Protein AF-A0A1K1Q4C6-F1 (afdb_monomer_lite)

Radius of gyration: 22.73 Å; chains: 1; bounding box: 59×36×66 Å

Structure (mmCIF, N/CA/C/O backbone):
data_AF-A0A1K1Q4C6-F1
#
_entry.id   AF-A0A1K1Q4C6-F1
#
loop_
_atom_site.group_PDB
_atom_site.id
_atom_site.type_symbol
_atom_site.label_atom_id
_atom_site.label_alt_id
_atom_site.label_comp_id
_atom_site.label_asym_id
_atom_site.label_entity_id
_atom_site.label_seq_id
_atom_site.pdbx_PDB_ins_code
_atom_site.Cartn_x
_atom_site.Cartn_y
_atom_site.Cartn_z
_atom_site.occupancy
_atom_site.B_iso_or_equiv
_atom_site.auth_seq_id
_atom_site.auth_comp_id
_atom_site.auth_asym_id
_atom_site.auth_atom_id
_atom_site.pdbx_PDB_model_num
ATOM 1 N N . MET A 1 1 ? 12.201 0.310 -14.729 1.00 42.25 1 MET A N 1
ATOM 2 C CA . MET A 1 1 ? 12.938 -0.857 -14.175 1.00 42.25 1 MET A CA 1
ATOM 3 C C . MET A 1 1 ? 12.333 -2.170 -14.664 1.00 42.25 1 MET A C 1
ATOM 5 O O . MET A 1 1 ? 11.147 -2.169 -14.970 1.00 42.25 1 MET A O 1
ATOM 9 N N . PRO A 1 2 ? 13.111 -3.259 -14.761 1.00 46.03 2 PRO A N 1
ATOM 10 C CA . PRO A 1 2 ? 12.647 -4.508 -15.346 1.00 46.03 2 PRO A CA 1
ATOM 11 C C . PRO A 1 2 ? 11.805 -5.342 -14.350 1.00 46.03 2 PRO A C 1
ATOM 13 O O . PRO A 1 2 ? 11.954 -5.202 -13.138 1.00 46.03 2 PRO A O 1
ATOM 16 N N . SER A 1 3 ? 10.863 -6.145 -14.858 1.00 52.84 3 SER A N 1
ATOM 17 C CA . SER A 1 3 ? 9.733 -6.714 -14.098 1.00 52.84 3 SER A CA 1
ATOM 18 C C . SER A 1 3 ? 9.982 -8.081 -13.449 1.00 52.84 3 SER A C 1
ATOM 20 O O . SER A 1 3 ? 9.087 -8.601 -12.788 1.00 52.84 3 SER A O 1
ATOM 22 N N . ASP A 1 4 ? 11.157 -8.684 -13.644 1.00 60.50 4 ASP A N 1
ATOM 23 C CA . ASP A 1 4 ? 11.539 -9.950 -13.013 1.00 60.50 4 ASP A CA 1
ATOM 24 C C . ASP A 1 4 ? 13.050 -10.014 -12.705 1.00 60.50 4 ASP A C 1
ATOM 26 O O . ASP A 1 4 ? 13.861 -9.230 -13.204 1.00 60.50 4 ASP A O 1
ATOM 30 N N . MET A 1 5 ? 13.460 -10.970 -11.864 1.00 56.59 5 MET A N 1
ATOM 31 C CA . MET A 1 5 ? 14.871 -11.130 -11.481 1.00 56.59 5 MET A CA 1
ATOM 32 C C . MET A 1 5 ? 15.796 -11.436 -12.669 1.00 56.59 5 MET A C 1
ATOM 34 O O . MET A 1 5 ? 16.986 -11.140 -12.600 1.00 56.59 5 MET A O 1
ATOM 38 N N . LYS A 1 6 ? 15.281 -12.026 -13.756 1.00 61.09 6 LYS A N 1
ATOM 39 C CA . LYS A 1 6 ? 16.082 -12.374 -14.942 1.00 61.09 6 LYS A CA 1
ATOM 40 C C . LYS A 1 6 ? 16.431 -11.130 -15.756 1.00 61.09 6 LYS A C 1
ATOM 42 O O . LYS A 1 6 ? 17.565 -10.980 -16.204 1.00 61.09 6 LYS A O 1
ATOM 47 N N . SER A 1 7 ? 15.488 -10.208 -15.880 1.00 65.44 7 SER A N 1
ATOM 48 C CA . SER A 1 7 ? 15.638 -8.965 -16.634 1.00 65.44 7 SER A CA 1
ATOM 49 C C . SER A 1 7 ? 16.504 -7.911 -15.916 1.00 65.44 7 SER A C 1
ATOM 51 O O . SER A 1 7 ? 17.067 -7.022 -16.560 1.00 65.44 7 SER A O 1
ATOM 53 N N . LEU A 1 8 ? 16.742 -8.070 -14.606 1.00 64.00 8 LEU A N 1
ATOM 54 C CA . LEU A 1 8 ? 17.794 -7.360 -13.858 1.00 64.00 8 LEU A CA 1
ATOM 55 C C . LEU A 1 8 ? 19.218 -7.756 -14.289 1.00 64.00 8 LEU A C 1
ATOM 57 O O . LEU A 1 8 ? 20.115 -6.919 -14.249 1.00 64.00 8 LEU A O 1
ATOM 61 N N . PHE A 1 9 ? 19.460 -8.984 -14.757 1.00 63.69 9 PHE A N 1
ATOM 62 C CA . PHE A 1 9 ? 20.795 -9.373 -15.240 1.00 63.69 9 PHE A CA 1
ATOM 63 C C . PHE A 1 9 ? 21.094 -8.854 -16.652 1.00 63.69 9 PHE A C 1
ATOM 65 O O . PHE A 1 9 ? 22.261 -8.666 -17.002 1.00 63.69 9 PHE A O 1
ATOM 72 N N . THR A 1 10 ? 20.065 -8.538 -17.438 1.00 70.50 10 THR A N 1
ATOM 73 C CA . THR A 1 10 ? 20.198 -7.966 -18.789 1.00 70.50 10 THR A CA 1
ATOM 74 C C . THR A 1 10 ? 20.171 -6.439 -18.808 1.00 70.50 10 THR A C 1
ATOM 76 O O . THR A 1 10 ? 20.423 -5.843 -19.849 1.00 70.50 10 THR A O 1
ATOM 79 N N . THR A 1 11 ? 19.882 -5.785 -17.677 1.00 75.19 11 THR A N 1
ATOM 80 C CA . THR A 1 11 ? 19.805 -4.319 -17.616 1.00 75.19 11 THR A CA 1
ATOM 81 C C . THR A 1 11 ? 21.182 -3.661 -17.795 1.00 75.19 11 THR A C 1
ATOM 83 O O . THR A 1 11 ? 22.171 -4.163 -17.240 1.00 75.19 11 THR A O 1
ATOM 86 N N . PRO A 1 12 ? 21.271 -2.529 -18.518 1.00 83.06 12 PRO A N 1
ATOM 87 C CA . PRO A 1 12 ? 22.470 -1.693 -18.543 1.00 83.06 12 PRO A CA 1
ATOM 88 C C . PRO A 1 12 ? 22.607 -0.817 -17.286 1.00 83.06 12 PRO A C 1
ATOM 90 O O . PRO A 1 12 ? 23.655 -0.217 -17.091 1.00 83.06 12 PRO A O 1
ATOM 93 N N . LEU A 1 13 ? 21.579 -0.751 -16.425 1.00 84.50 13 LEU A N 1
ATOM 94 C CA . LEU A 1 13 ? 21.570 0.106 -15.227 1.00 84.50 13 LEU A CA 1
ATOM 95 C C . LEU A 1 13 ? 22.633 -0.268 -14.184 1.00 84.50 13 LEU A C 1
ATOM 97 O O . LEU A 1 13 ? 23.011 0.573 -13.380 1.00 84.50 13 LEU A O 1
ATOM 101 N N . LEU A 1 14 ? 23.090 -1.523 -14.168 1.00 88.19 14 LEU A N 1
ATOM 102 C CA . LEU A 1 14 ? 24.068 -2.013 -13.201 1.00 88.19 14 LEU A CA 1
ATOM 103 C C . LEU A 1 14 ? 25.324 -2.519 -13.903 1.00 88.19 14 LEU A C 1
ATOM 105 O O . LEU A 1 14 ? 25.254 -3.280 -14.873 1.00 88.19 14 LEU A O 1
ATOM 109 N N . SER A 1 15 ? 26.478 -2.164 -13.339 1.00 90.50 15 SER A N 1
ATOM 110 C CA . SER A 1 15 ? 27.756 -2.787 -13.682 1.00 90.50 15 SER A CA 1
ATOM 111 C C . SER A 1 15 ? 27.741 -4.286 -13.343 1.00 90.50 15 SER A C 1
ATOM 113 O O . SER A 1 15 ? 26.905 -4.758 -12.568 1.00 90.50 15 SER A O 1
ATOM 115 N N . GLY A 1 16 ? 28.691 -5.063 -13.873 1.00 89.56 16 GLY A N 1
ATOM 116 C CA . GLY A 1 16 ? 28.815 -6.485 -13.516 1.00 89.56 16 GLY A CA 1
ATOM 117 C C . GLY A 1 16 ? 28.965 -6.711 -12.003 1.00 89.56 16 GLY A C 1
ATOM 118 O O . GLY A 1 16 ? 28.339 -7.613 -11.449 1.00 89.56 16 GLY A O 1
ATOM 119 N N . LYS A 1 17 ? 29.722 -5.840 -11.319 1.00 91.44 17 LYS A N 1
ATOM 120 C CA . LYS A 1 17 ? 29.863 -5.861 -9.854 1.00 91.44 17 LYS A CA 1
ATOM 121 C C . LYS A 1 17 ? 28.548 -5.510 -9.151 1.00 91.44 17 LYS A C 1
ATOM 123 O O . LYS A 1 17 ? 28.134 -6.257 -8.270 1.00 91.44 17 LYS A O 1
ATOM 128 N N . GLY A 1 18 ? 27.854 -4.462 -9.600 1.00 92.56 18 GLY A N 1
ATOM 129 C CA . GLY A 1 18 ? 26.558 -4.058 -9.041 1.00 92.56 18 GLY A CA 1
ATOM 130 C C . GLY A 1 18 ? 25.479 -5.138 -9.187 1.00 92.56 18 GLY A C 1
ATOM 131 O O . GLY A 1 18 ? 24.687 -5.355 -8.275 1.00 92.56 18 GLY A O 1
ATOM 132 N N . LYS A 1 19 ? 25.485 -5.904 -10.289 1.00 90.94 19 LYS A N 1
ATOM 133 C CA . LYS A 1 19 ? 24.582 -7.058 -10.470 1.00 90.94 19 LYS A CA 1
ATOM 134 C C . LYS A 1 19 ? 24.830 -8.157 -9.436 1.00 90.94 19 LYS A C 1
ATOM 136 O O . LYS A 1 19 ? 23.872 -8.698 -8.886 1.00 90.94 19 LYS A O 1
ATOM 141 N N . MET A 1 20 ? 26.095 -8.486 -9.164 1.00 91.50 20 MET A N 1
ATOM 142 C CA . MET A 1 20 ? 26.447 -9.480 -8.141 1.00 91.50 20 MET A CA 1
ATOM 143 C C . MET A 1 20 ? 26.086 -8.999 -6.736 1.00 91.50 20 MET A C 1
ATOM 145 O O . MET A 1 20 ? 25.536 -9.770 -5.951 1.00 91.50 20 MET A O 1
ATOM 149 N N . GLU A 1 21 ? 26.353 -7.729 -6.433 1.00 94.19 21 GLU A N 1
ATOM 150 C CA . GLU A 1 21 ? 25.991 -7.120 -5.154 1.00 94.19 21 GLU A CA 1
ATOM 151 C C . GLU A 1 21 ? 24.475 -7.141 -4.928 1.00 94.19 21 GLU A C 1
ATOM 153 O O . GLU A 1 21 ? 24.016 -7.637 -3.897 1.00 94.19 21 GLU A O 1
ATOM 158 N N . PHE A 1 22 ? 23.692 -6.700 -5.917 1.00 91.75 22 PHE A N 1
ATOM 159 C CA . PHE A 1 22 ? 22.231 -6.732 -5.861 1.00 91.75 22 PHE A CA 1
ATOM 160 C C . PHE A 1 22 ? 21.701 -8.158 -5.642 1.00 91.75 22 PHE A C 1
ATOM 162 O O . PHE A 1 22 ? 20.870 -8.389 -4.761 1.00 91.75 22 PHE A O 1
ATOM 169 N N . ALA A 1 23 ? 22.211 -9.137 -6.399 1.00 89.94 23 ALA A N 1
ATOM 170 C CA . ALA A 1 23 ? 21.807 -10.536 -6.266 1.00 89.94 23 ALA A CA 1
ATOM 171 C C . ALA A 1 23 ? 22.151 -11.116 -4.882 1.00 89.94 23 ALA A C 1
ATOM 173 O O . ALA A 1 23 ? 21.325 -11.803 -4.275 1.00 89.94 23 ALA A O 1
ATOM 174 N N . SER A 1 24 ? 23.347 -10.814 -4.368 1.00 91.94 24 SER A N 1
ATOM 175 C CA . SER A 1 24 ? 23.783 -11.214 -3.026 1.00 91.94 24 SER A CA 1
ATOM 176 C C . SER A 1 24 ? 22.868 -10.630 -1.948 1.00 91.94 24 SER A C 1
ATOM 178 O O . SER A 1 24 ? 22.371 -11.362 -1.087 1.00 91.94 24 SER A O 1
ATOM 180 N N . CYS A 1 25 ? 22.555 -9.335 -2.043 1.00 93.19 25 CYS A N 1
ATOM 181 C CA . CYS A 1 25 ? 21.663 -8.665 -1.103 1.00 93.19 25 CYS A CA 1
ATOM 182 C C . CYS A 1 25 ? 20.253 -9.256 -1.131 1.00 93.19 25 CYS A C 1
ATOM 184 O O . CYS A 1 25 ? 19.689 -9.543 -0.077 1.00 93.19 25 CYS A O 1
ATOM 186 N N . LEU A 1 26 ? 19.696 -9.520 -2.314 1.00 91.12 26 LEU A N 1
ATOM 187 C CA . LEU A 1 26 ? 18.370 -10.121 -2.432 1.00 91.12 26 LEU A CA 1
ATOM 188 C C . LEU A 1 26 ? 18.320 -11.536 -1.830 1.00 91.12 26 LEU A C 1
ATOM 190 O O . LEU A 1 26 ? 17.351 -11.898 -1.159 1.00 91.12 26 LEU A O 1
ATOM 194 N N . MET A 1 27 ? 19.384 -12.328 -2.007 1.00 90.69 27 MET A N 1
ATOM 195 C CA . MET A 1 27 ? 19.512 -13.629 -1.345 1.00 90.69 27 MET A CA 1
ATOM 196 C C . MET A 1 27 ? 19.626 -13.504 0.176 1.00 90.69 27 MET A C 1
ATOM 198 O O . MET A 1 27 ? 19.016 -14.304 0.889 1.00 90.69 27 MET A O 1
ATOM 202 N N . LYS A 1 28 ? 20.374 -12.509 0.671 1.00 92.25 28 LYS A N 1
ATOM 203 C CA . LYS A 1 28 ? 20.477 -12.211 2.105 1.00 92.25 28 LYS A CA 1
ATOM 204 C C . LYS A 1 28 ? 19.104 -11.880 2.683 1.00 92.25 28 LYS A C 1
ATOM 206 O O . LYS A 1 28 ? 18.716 -12.475 3.682 1.00 92.25 28 LYS A O 1
ATOM 211 N N . VAL A 1 29 ? 18.342 -11.021 2.007 1.00 92.94 29 VAL A N 1
ATOM 212 C CA . VAL A 1 29 ? 16.978 -10.636 2.402 1.00 92.94 29 VAL A CA 1
ATOM 213 C C . VAL A 1 29 ? 16.080 -11.857 2.460 1.00 92.94 29 VAL A C 1
ATOM 215 O O . VAL A 1 29 ? 15.455 -12.083 3.483 1.00 92.94 29 VAL A O 1
ATOM 218 N N . LYS A 1 30 ? 16.062 -12.696 1.417 1.00 91.69 30 LYS A N 1
ATOM 219 C CA . LYS A 1 30 ? 15.200 -13.888 1.351 1.00 91.69 30 LYS A CA 1
ATOM 220 C C . LYS A 1 30 ? 15.417 -14.878 2.507 1.00 91.69 30 LYS A C 1
ATOM 222 O O . LYS A 1 30 ? 14.502 -15.627 2.832 1.00 91.69 30 LYS A O 1
ATOM 227 N N . LYS A 1 31 ? 16.621 -14.918 3.087 1.00 92.06 31 LYS A N 1
ATOM 228 C CA . LYS A 1 31 ? 17.002 -15.864 4.150 1.00 92.06 31 LYS A CA 1
ATOM 229 C C . LYS A 1 31 ? 17.035 -15.250 5.551 1.00 92.06 31 LYS A C 1
ATOM 231 O O . LYS A 1 31 ? 17.187 -15.992 6.516 1.00 92.06 31 LYS A O 1
ATOM 236 N N . ALA A 1 32 ? 16.969 -13.927 5.665 1.00 93.88 32 ALA A N 1
ATOM 237 C CA . ALA A 1 32 ? 17.130 -13.245 6.939 1.00 93.88 32 ALA A CA 1
ATOM 238 C C . ALA A 1 32 ? 15.920 -13.447 7.863 1.00 93.88 32 ALA A C 1
ATOM 240 O O . ALA A 1 32 ? 14.775 -13.389 7.413 1.00 93.88 32 ALA A O 1
ATOM 241 N N . ASP A 1 33 ? 16.183 -13.593 9.166 1.00 96.62 33 ASP A N 1
ATOM 242 C CA . ASP A 1 33 ? 15.189 -13.304 10.202 1.00 96.62 33 ASP A CA 1
ATOM 243 C C . ASP A 1 33 ? 15.099 -11.784 10.354 1.00 96.62 33 ASP A C 1
ATOM 245 O O . ASP A 1 33 ? 15.964 -11.148 10.959 1.00 96.62 33 ASP A O 1
ATOM 249 N N . THR A 1 34 ? 14.080 -11.187 9.739 1.00 96.69 34 THR A N 1
ATOM 250 C CA . THR A 1 34 ? 13.989 -9.729 9.616 1.00 96.69 34 THR A CA 1
ATOM 251 C C . THR A 1 34 ? 13.720 -9.033 10.947 1.00 96.69 34 THR A C 1
ATOM 253 O O . THR A 1 34 ? 14.057 -7.860 11.073 1.00 96.69 34 THR A O 1
ATOM 256 N N . ARG A 1 35 ? 13.214 -9.749 11.963 1.00 97.00 35 ARG A N 1
ATOM 257 C CA . ARG A 1 35 ? 12.945 -9.208 13.313 1.00 97.00 35 ARG A CA 1
ATOM 258 C C . ARG A 1 35 ? 14.199 -8.667 13.998 1.00 97.00 35 ARG A C 1
ATOM 260 O O . ARG A 1 35 ? 14.133 -7.791 14.853 1.00 97.00 35 ARG A O 1
ATOM 267 N N . GLN A 1 36 ? 15.374 -9.156 13.598 1.00 96.81 36 GLN A N 1
ATOM 268 C CA . GLN A 1 36 ? 16.658 -8.643 14.087 1.00 96.81 36 GLN A CA 1
ATOM 269 C C . GLN A 1 36 ? 16.893 -7.173 13.698 1.00 96.81 36 GLN A C 1
ATOM 271 O O . GLN A 1 36 ? 17.740 -6.510 14.292 1.00 96.81 36 GLN A O 1
ATOM 276 N N . PHE A 1 37 ? 16.141 -6.659 12.721 1.00 97.12 37 PHE A N 1
ATOM 277 C CA . PHE A 1 37 ? 16.269 -5.306 12.187 1.00 97.12 37 PHE A CA 1
ATOM 278 C C . PHE A 1 37 ? 15.093 -4.394 12.574 1.00 97.12 37 PHE A C 1
ATOM 280 O O . PHE A 1 37 ? 14.900 -3.350 11.956 1.00 97.12 37 PHE A O 1
ATOM 287 N N . ASP A 1 38 ? 14.310 -4.751 13.597 1.00 97.38 38 ASP A N 1
ATOM 288 C CA . ASP A 1 38 ? 13.155 -3.954 14.051 1.00 97.38 38 ASP A CA 1
ATOM 289 C C . ASP A 1 38 ? 13.554 -2.618 14.704 1.00 97.38 38 ASP A C 1
ATOM 291 O O . ASP A 1 38 ? 12.715 -1.743 14.898 1.00 97.38 38 ASP A O 1
ATOM 295 N N . ARG A 1 39 ? 14.835 -2.458 15.058 1.00 97.31 39 ARG A N 1
ATOM 296 C CA . ARG A 1 39 ? 15.368 -1.283 15.771 1.00 97.31 39 ARG A CA 1
ATOM 297 C C . ARG A 1 39 ? 16.277 -0.385 14.934 1.00 97.31 39 ARG A C 1
ATOM 299 O O . ARG A 1 39 ? 16.839 0.554 15.483 1.00 97.31 39 ARG A O 1
ATOM 306 N N . ILE A 1 40 ? 16.441 -0.689 13.651 1.00 97.81 40 ILE A N 1
ATOM 307 C CA . ILE A 1 40 ? 17.235 0.119 12.720 1.00 97.81 40 ILE A CA 1
ATOM 308 C C . ILE A 1 40 ? 16.351 0.584 11.569 1.00 97.81 40 ILE A C 1
ATOM 310 O O . ILE A 1 40 ? 15.370 -0.084 11.224 1.00 97.81 40 ILE A O 1
ATOM 314 N N . SER A 1 41 ? 16.691 1.718 10.968 1.00 97.50 41 SER A N 1
ATOM 315 C CA . SER A 1 41 ? 15.950 2.239 9.818 1.00 97.50 41 SER A CA 1
ATOM 316 C C . SER A 1 41 ? 16.253 1.451 8.541 1.00 97.50 41 SER A C 1
ATOM 318 O O . SER A 1 41 ? 17.276 0.763 8.419 1.00 97.50 41 SER A O 1
ATOM 320 N N . VAL A 1 42 ? 15.375 1.574 7.542 1.00 96.88 42 VAL A N 1
ATOM 321 C CA . VAL A 1 42 ? 15.652 1.068 6.189 1.00 96.88 42 VAL A CA 1
ATOM 322 C C . VAL A 1 42 ? 16.947 1.664 5.628 1.00 96.88 42 VAL A C 1
ATOM 324 O O . VAL A 1 42 ? 17.713 0.924 5.009 1.00 96.88 42 VAL A O 1
ATOM 327 N N . ARG A 1 43 ? 17.228 2.953 5.867 1.00 97.31 43 ARG A N 1
ATOM 328 C CA . ARG A 1 43 ? 18.483 3.592 5.442 1.00 97.31 43 ARG A CA 1
ATOM 329 C C . ARG A 1 43 ? 19.695 2.884 6.030 1.00 97.31 43 ARG A C 1
ATOM 331 O O . ARG A 1 43 ? 20.574 2.466 5.280 1.00 97.31 43 ARG A O 1
ATOM 338 N N . GLU A 1 44 ? 19.727 2.741 7.354 1.00 97.88 44 GLU A N 1
ATOM 339 C CA . GLU A 1 44 ? 20.842 2.112 8.067 1.00 97.88 44 GLU A CA 1
ATOM 340 C C . GLU A 1 44 ? 21.108 0.702 7.538 1.00 97.88 44 GLU A C 1
ATOM 342 O O . GLU A 1 44 ? 22.255 0.329 7.279 1.00 97.88 44 GLU A O 1
ATOM 347 N N . TRP A 1 45 ? 20.045 -0.072 7.303 1.00 97.31 45 TRP A N 1
ATOM 348 C CA . TRP A 1 45 ? 20.188 -1.406 6.739 1.00 97.31 45 TRP A CA 1
ATOM 349 C C . TRP A 1 45 ? 20.697 -1.368 5.290 1.00 97.31 45 TRP A C 1
ATOM 351 O O . TRP A 1 45 ? 21.650 -2.076 4.969 1.00 97.31 45 TRP A O 1
ATOM 361 N N . VAL A 1 46 ? 20.108 -0.559 4.405 1.00 96.75 46 VAL A N 1
ATOM 362 C CA . VAL A 1 46 ? 20.491 -0.519 2.982 1.00 96.75 46 VAL A CA 1
ATOM 363 C C . VAL A 1 46 ? 21.934 -0.044 2.815 1.00 96.75 46 VAL A C 1
ATOM 365 O O . VAL A 1 46 ? 22.731 -0.715 2.159 1.00 96.75 46 VAL A O 1
ATOM 368 N N . GLU A 1 47 ? 22.303 1.068 3.443 1.00 96.44 47 GLU A N 1
ATOM 369 C CA . GLU A 1 47 ? 23.633 1.669 3.289 1.00 96.44 47 GLU A CA 1
ATOM 370 C C . GLU A 1 47 ? 24.725 0.872 4.013 1.00 96.44 47 GLU A C 1
ATOM 372 O O . GLU A 1 47 ? 25.868 0.850 3.553 1.00 96.44 47 GLU A O 1
ATOM 377 N N . GLY A 1 48 ? 24.372 0.143 5.078 1.00 95.75 48 GLY A N 1
ATOM 378 C CA . GLY A 1 48 ? 25.273 -0.797 5.748 1.00 95.75 48 GLY A CA 1
ATOM 379 C C . GLY A 1 48 ? 25.502 -2.108 4.983 1.00 95.75 48 GLY A C 1
ATOM 380 O O . GLY A 1 48 ? 26.497 -2.790 5.226 1.00 95.75 48 GLY A O 1
ATOM 381 N N . ASN A 1 49 ? 24.608 -2.478 4.056 1.00 95.00 49 ASN A N 1
ATOM 382 C CA . ASN A 1 49 ? 24.686 -3.741 3.308 1.00 95.00 49 ASN A CA 1
ATOM 383 C C . ASN A 1 49 ? 25.090 -3.584 1.836 1.00 95.00 49 ASN A C 1
ATOM 385 O O . ASN A 1 49 ? 25.472 -4.578 1.219 1.00 95.00 49 ASN A O 1
ATOM 389 N N . MET A 1 50 ? 25.002 -2.377 1.279 1.00 95.12 50 MET A N 1
ATOM 390 C CA . MET A 1 50 ? 25.261 -2.096 -0.135 1.00 95.12 50 MET A CA 1
ATOM 391 C C . MET A 1 50 ? 26.231 -0.928 -0.264 1.00 95.12 50 MET A C 1
ATOM 393 O O . MET A 1 50 ? 26.091 0.068 0.440 1.00 95.12 50 MET A O 1
ATOM 397 N N . GLN A 1 51 ? 27.184 -1.020 -1.181 1.00 94.69 51 GLN A N 1
ATOM 398 C CA . GLN A 1 51 ? 28.202 -0.013 -1.472 1.00 94.69 51 GLN A CA 1
ATOM 399 C C . GLN A 1 51 ? 27.897 0.747 -2.765 1.00 94.69 51 GLN A C 1
ATOM 401 O O . GLN A 1 51 ? 28.061 1.966 -2.793 1.00 94.69 51 GLN A O 1
ATOM 406 N N . ASP A 1 52 ? 27.430 0.068 -3.818 1.00 95.19 52 ASP A N 1
ATOM 407 C CA . ASP A 1 52 ? 27.106 0.720 -5.090 1.00 95.19 52 ASP A CA 1
ATOM 408 C C . ASP A 1 52 ? 25.871 1.644 -4.941 1.00 95.19 52 ASP A C 1
ATOM 410 O O . ASP A 1 52 ? 24.783 1.181 -4.569 1.00 95.19 52 ASP A O 1
ATOM 414 N N . PRO A 1 53 ? 25.994 2.956 -5.236 1.00 94.12 53 PRO A N 1
ATOM 415 C CA . PRO A 1 53 ? 24.887 3.903 -5.086 1.00 94.12 53 PRO A CA 1
ATOM 416 C C . PRO A 1 53 ? 23.662 3.575 -5.946 1.00 94.12 53 PRO A C 1
ATOM 418 O O . PRO A 1 53 ? 22.529 3.796 -5.518 1.00 94.12 53 PRO A O 1
ATOM 421 N N . MET A 1 54 ? 23.858 3.020 -7.144 1.00 93.56 54 MET A N 1
ATOM 422 C CA . MET A 1 54 ? 22.746 2.633 -8.009 1.00 93.56 54 MET A CA 1
ATOM 423 C C . MET A 1 54 ? 22.029 1.402 -7.450 1.00 93.56 54 MET A C 1
ATOM 425 O O . MET A 1 54 ? 20.800 1.354 -7.467 1.00 93.56 54 MET A O 1
ATOM 429 N N . VAL A 1 55 ? 22.765 0.439 -6.884 1.00 94.00 55 VAL A N 1
ATOM 430 C CA . VAL A 1 55 ? 22.163 -0.709 -6.183 1.00 94.00 55 VAL A CA 1
ATOM 431 C C . VAL A 1 55 ? 21.298 -0.235 -5.012 1.00 94.00 55 VAL A C 1
ATOM 433 O O . VAL A 1 55 ? 20.160 -0.693 -4.889 1.00 94.00 55 VAL A O 1
ATOM 436 N N . ARG A 1 56 ? 21.781 0.729 -4.213 1.00 94.94 56 ARG A N 1
ATOM 437 C CA . ARG A 1 56 ? 21.000 1.341 -3.121 1.00 94.94 56 ARG A CA 1
ATOM 438 C C . ARG A 1 56 ? 19.708 1.975 -3.632 1.00 94.94 56 ARG A C 1
ATOM 440 O O . ARG A 1 56 ? 18.638 1.663 -3.119 1.00 94.94 56 ARG A O 1
ATOM 447 N N . ASN A 1 57 ? 19.786 2.804 -4.675 1.00 93.81 57 ASN A N 1
ATOM 448 C CA . ASN A 1 57 ? 18.617 3.489 -5.239 1.00 93.81 57 ASN A CA 1
ATOM 449 C C . ASN A 1 57 ? 17.581 2.511 -5.809 1.00 93.81 57 ASN A C 1
ATOM 451 O O . ASN A 1 57 ? 16.379 2.675 -5.597 1.00 93.81 57 ASN A O 1
ATOM 455 N N . ILE A 1 58 ? 18.037 1.449 -6.475 1.00 91.94 58 ILE A N 1
ATOM 456 C CA . ILE A 1 58 ? 17.157 0.366 -6.922 1.00 91.94 58 ILE A CA 1
ATOM 457 C C . ILE A 1 58 ? 16.473 -0.282 -5.717 1.00 91.94 58 ILE A C 1
ATOM 459 O O . ILE A 1 58 ? 15.260 -0.489 -5.739 1.00 91.94 58 ILE A O 1
ATOM 463 N N . PHE A 1 59 ? 17.218 -0.574 -4.653 1.00 92.88 59 PHE A N 1
ATOM 464 C CA . PHE A 1 59 ? 16.656 -1.211 -3.469 1.00 92.88 59 PHE A CA 1
ATOM 465 C C . PHE A 1 59 ? 15.633 -0.319 -2.754 1.00 92.88 59 PHE A C 1
ATOM 467 O O . PHE A 1 59 ? 14.561 -0.797 -2.384 1.00 92.88 59 PHE A O 1
ATOM 474 N N . TYR A 1 60 ? 15.904 0.984 -2.646 1.00 94.44 60 TYR A N 1
ATOM 475 C CA . TYR A 1 60 ? 14.933 1.958 -2.151 1.00 94.44 60 TYR A CA 1
ATOM 476 C C . TYR A 1 60 ? 13.666 1.996 -3.012 1.00 94.44 60 TYR A C 1
ATOM 478 O O . TYR A 1 60 ? 12.567 1.996 -2.460 1.00 94.44 60 TYR A O 1
ATOM 486 N N . SER A 1 61 ? 13.788 1.945 -4.344 1.00 93.12 61 SER A N 1
ATOM 487 C CA . SER A 1 61 ? 12.618 1.910 -5.235 1.00 93.12 61 SER A CA 1
ATOM 488 C C . SER A 1 61 ? 11.740 0.669 -5.012 1.00 93.12 61 SER A C 1
ATOM 490 O O . SER A 1 61 ? 10.515 0.784 -4.988 1.00 93.12 61 SER A O 1
ATOM 492 N N . LEU A 1 62 ? 12.352 -0.498 -4.768 1.00 91.75 62 LEU A N 1
ATOM 493 C CA . LEU A 1 62 ? 11.640 -1.745 -4.471 1.00 91.75 62 LEU A CA 1
ATOM 494 C C . LEU A 1 62 ? 10.959 -1.698 -3.104 1.00 91.75 62 LEU A C 1
ATOM 496 O O . LEU A 1 62 ? 9.808 -2.106 -2.981 1.00 91.75 62 LEU A O 1
ATOM 500 N N . LEU A 1 63 ? 11.657 -1.199 -2.082 1.00 93.50 63 LEU A N 1
ATOM 501 C CA . LEU A 1 63 ? 11.095 -1.071 -0.740 1.00 93.50 63 LEU A CA 1
ATOM 502 C C . LEU A 1 63 ? 9.904 -0.115 -0.740 1.00 93.50 63 LEU A C 1
ATOM 504 O O . LEU A 1 63 ? 8.833 -0.482 -0.263 1.00 93.50 63 LEU A O 1
ATOM 508 N N . ARG A 1 64 ? 10.051 1.052 -1.369 1.00 93.19 64 ARG A N 1
ATOM 509 C CA . ARG A 1 64 ? 8.962 2.015 -1.535 1.00 93.19 64 ARG A CA 1
ATOM 510 C C . ARG A 1 64 ? 7.765 1.406 -2.264 1.00 93.19 64 ARG A C 1
ATOM 512 O O . ARG A 1 64 ? 6.634 1.656 -1.873 1.00 93.19 64 ARG A O 1
ATOM 519 N N . ALA A 1 65 ? 7.989 0.553 -3.264 1.00 90.50 65 ALA A N 1
ATOM 520 C CA . ALA A 1 65 ? 6.893 -0.113 -3.962 1.00 90.50 65 ALA A CA 1
ATOM 521 C C . ALA A 1 65 ? 6.069 -1.063 -3.082 1.00 90.50 65 ALA A C 1
ATOM 523 O O . ALA A 1 65 ? 4.890 -1.278 -3.356 1.00 90.50 65 ALA A O 1
ATOM 524 N N . VAL A 1 66 ? 6.677 -1.637 -2.043 1.00 90.12 66 VAL A N 1
ATOM 525 C CA . VAL A 1 66 ? 6.016 -2.623 -1.178 1.00 90.12 66 VAL A CA 1
ATOM 526 C C . VAL A 1 66 ? 5.546 -2.037 0.154 1.00 90.12 66 VAL A C 1
ATOM 528 O O . VAL A 1 66 ? 4.709 -2.656 0.806 1.00 90.12 66 VAL A O 1
ATOM 531 N N . ASN A 1 67 ? 6.066 -0.873 0.563 1.00 90.94 67 ASN A N 1
ATOM 532 C CA . ASN A 1 67 ? 5.730 -0.216 1.831 1.00 90.94 67 ASN A CA 1
ATOM 533 C C . ASN A 1 67 ? 5.122 1.191 1.683 1.00 90.94 67 ASN A C 1
ATOM 535 O O . ASN A 1 67 ? 4.645 1.728 2.673 1.00 90.94 67 ASN A O 1
ATOM 539 N N . TYR A 1 68 ? 5.109 1.763 0.474 1.00 92.94 68 TYR A N 1
ATOM 540 C CA . TYR A 1 68 ? 4.571 3.086 0.126 1.00 92.94 68 TYR A CA 1
ATOM 541 C C . TYR A 1 68 ? 5.308 4.293 0.738 1.00 92.94 68 TYR A C 1
ATOM 543 O O . TYR A 1 68 ? 4.944 5.435 0.470 1.00 92.94 68 TYR A O 1
ATOM 551 N N . VAL A 1 69 ? 6.381 4.078 1.503 1.00 93.06 69 VAL A N 1
ATOM 552 C CA . VAL A 1 69 ? 7.101 5.135 2.222 1.00 93.06 69 VAL A CA 1
ATOM 553 C C . VAL A 1 69 ? 8.251 5.693 1.380 1.00 93.06 69 VAL A C 1
ATOM 555 O O . VAL A 1 69 ? 9.138 4.959 0.943 1.00 93.06 69 VAL A O 1
ATOM 558 N N . VAL A 1 70 ? 8.276 7.015 1.185 1.00 90.06 70 VAL A N 1
ATOM 559 C CA . VAL A 1 70 ? 9.350 7.711 0.447 1.00 90.06 70 VAL A CA 1
ATOM 560 C C . VAL A 1 70 ? 10.642 7.830 1.261 1.00 90.06 70 VAL A C 1
ATOM 562 O O . VAL A 1 70 ? 11.730 7.682 0.709 1.00 90.06 70 VAL A O 1
ATOM 565 N N . GLY A 1 71 ? 10.539 8.114 2.562 1.00 87.06 71 GLY A N 1
ATOM 566 C CA . GLY A 1 71 ? 11.690 8.362 3.433 1.00 87.06 71 GLY A CA 1
ATOM 567 C C . GLY A 1 71 ? 12.277 7.072 4.018 1.00 87.06 71 GLY A C 1
ATOM 568 O O . GLY A 1 71 ? 11.608 6.454 4.846 1.00 87.06 71 GLY A O 1
ATOM 569 N N . PRO A 1 72 ? 13.520 6.674 3.683 1.00 91.69 72 PRO A N 1
ATOM 570 C CA . PRO A 1 72 ? 14.119 5.430 4.185 1.00 91.69 72 PRO A CA 1
ATOM 571 C C . PRO A 1 72 ? 14.482 5.483 5.679 1.00 91.69 72 PRO A C 1
ATOM 573 O O . PRO A 1 72 ? 14.782 4.453 6.275 1.00 91.69 72 PRO A O 1
ATOM 576 N N . ASP A 1 73 ? 14.436 6.665 6.289 1.00 93.81 73 ASP A N 1
ATOM 577 C CA . ASP A 1 73 ? 14.680 6.875 7.719 1.00 93.81 73 ASP A CA 1
ATOM 578 C C . ASP A 1 73 ? 13.437 6.621 8.586 1.00 93.81 73 ASP A C 1
ATOM 580 O O . ASP A 1 73 ? 13.557 6.469 9.797 1.00 93.81 73 ASP A O 1
ATOM 584 N N . LEU A 1 74 ? 12.242 6.581 7.981 1.00 91.88 74 LEU A N 1
ATOM 585 C CA . LEU A 1 74 ? 10.976 6.473 8.710 1.00 91.88 74 LEU A CA 1
ATOM 586 C C . LEU A 1 74 ? 10.627 5.029 9.112 1.00 91.88 74 LEU A C 1
ATOM 588 O O . LEU A 1 74 ? 10.339 4.801 10.287 1.00 91.88 74 LEU A O 1
ATOM 592 N N . PRO A 1 75 ? 10.617 4.037 8.197 1.00 93.00 75 PRO A N 1
ATOM 593 C CA . PRO A 1 75 ? 10.219 2.689 8.563 1.00 93.00 75 PRO A CA 1
ATOM 594 C C . PRO A 1 75 ? 11.380 1.928 9.210 1.00 93.00 75 PRO A C 1
ATOM 596 O O . PRO A 1 75 ? 12.525 1.982 8.749 1.00 93.00 75 PRO A O 1
ATOM 599 N N . ALA A 1 76 ? 11.052 1.120 10.218 1.00 95.94 76 ALA A N 1
ATOM 600 C CA . ALA A 1 76 ? 11.952 0.078 10.693 1.00 95.94 76 ALA A CA 1
ATOM 601 C C . ALA A 1 76 ? 12.268 -0.910 9.554 1.00 95.94 76 ALA A C 1
ATOM 603 O O . ALA A 1 76 ? 11.384 -1.307 8.783 1.00 95.94 76 ALA A O 1
ATOM 604 N N . ALA A 1 77 ? 13.527 -1.336 9.455 1.00 97.31 77 ALA A N 1
ATOM 605 C CA . ALA A 1 77 ? 13.976 -2.234 8.399 1.00 97.31 77 ALA A CA 1
ATOM 606 C C . ALA A 1 77 ? 13.309 -3.611 8.487 1.00 97.31 77 ALA A C 1
ATOM 608 O O . ALA A 1 77 ? 12.961 -4.181 7.456 1.00 97.3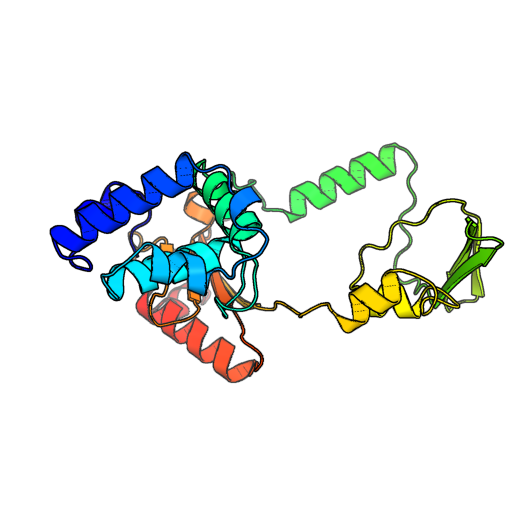1 77 ALA A O 1
ATOM 609 N N . GLY A 1 78 ? 13.085 -4.142 9.691 1.00 97.44 78 GLY A N 1
ATOM 610 C CA . GLY A 1 78 ? 12.527 -5.483 9.876 1.00 97.44 78 GLY A CA 1
ATOM 611 C C . GLY A 1 78 ? 11.182 -5.712 9.170 1.00 97.44 78 GLY A C 1
ATOM 612 O O . GLY A 1 78 ? 11.100 -6.589 8.300 1.00 97.44 78 GLY A O 1
ATOM 613 N N . PRO A 1 79 ? 10.138 -4.908 9.449 1.00 96.38 79 PRO A N 1
ATOM 614 C CA . PRO A 1 79 ? 8.856 -5.000 8.753 1.00 96.38 79 PRO A CA 1
ATOM 615 C C . PRO A 1 79 ? 8.957 -4.730 7.246 1.00 96.38 79 PRO A C 1
ATOM 617 O O . PRO A 1 79 ? 8.351 -5.453 6.455 1.00 96.38 79 PRO A O 1
ATOM 620 N N . ALA A 1 80 ? 9.760 -3.744 6.828 1.00 96.12 80 ALA A N 1
ATOM 621 C CA . ALA A 1 80 ? 9.932 -3.410 5.412 1.00 96.12 80 ALA A CA 1
ATOM 622 C C . ALA A 1 80 ? 10.578 -4.561 4.616 1.00 96.12 80 ALA A C 1
ATOM 624 O O . ALA A 1 80 ? 10.136 -4.892 3.514 1.00 96.12 80 ALA A O 1
ATOM 625 N N . LEU A 1 81 ? 11.589 -5.217 5.190 1.00 96.50 81 LEU A N 1
ATOM 626 C CA . LEU A 1 81 ? 12.250 -6.376 4.593 1.00 96.50 81 LEU A CA 1
ATOM 627 C C . LEU A 1 81 ? 11.342 -7.609 4.584 1.00 96.50 81 LEU A C 1
ATOM 629 O O . LEU A 1 81 ? 11.345 -8.343 3.597 1.00 96.50 81 LEU A O 1
ATOM 633 N N . ASN A 1 82 ? 10.539 -7.822 5.631 1.00 96.44 82 ASN A N 1
ATOM 634 C CA . ASN A 1 82 ? 9.530 -8.887 5.652 1.00 96.44 82 ASN A CA 1
ATOM 635 C C . ASN A 1 82 ? 8.490 -8.681 4.539 1.00 96.44 82 ASN A C 1
ATOM 637 O O . ASN A 1 82 ? 8.133 -9.610 3.813 1.00 96.44 82 ASN A O 1
ATOM 641 N N . GLN A 1 83 ? 8.046 -7.439 4.346 1.00 95.00 83 GLN A N 1
ATOM 642 C CA . GLN A 1 83 ? 7.116 -7.106 3.276 1.00 95.00 83 GLN A CA 1
ATOM 643 C C . GLN A 1 83 ? 7.744 -7.320 1.891 1.00 95.00 83 GLN A C 1
ATOM 645 O O . GLN A 1 83 ? 7.099 -7.879 1.002 1.00 95.00 83 GLN A O 1
ATOM 650 N N . LEU A 1 84 ? 9.028 -6.991 1.720 1.00 93.69 84 LEU A N 1
ATOM 651 C CA . LEU A 1 84 ? 9.770 -7.320 0.504 1.00 93.69 84 LEU A CA 1
ATOM 652 C C . LEU A 1 84 ? 9.880 -8.840 0.288 1.00 93.69 84 LEU A C 1
ATOM 654 O O . LEU A 1 84 ? 9.656 -9.307 -0.827 1.00 93.69 84 LEU A O 1
ATOM 658 N N . GLN A 1 85 ? 10.159 -9.635 1.330 1.00 93.62 85 GLN A N 1
ATOM 659 C CA . GLN A 1 85 ? 10.160 -11.103 1.234 1.00 93.62 85 GLN A CA 1
ATOM 660 C C . GLN A 1 85 ? 8.813 -11.644 0.739 1.00 93.62 85 GLN A C 1
ATOM 662 O O . GLN A 1 85 ? 8.788 -12.580 -0.065 1.00 93.62 85 GLN A O 1
ATOM 667 N N . ASN A 1 86 ? 7.702 -11.065 1.200 1.00 92.19 86 ASN A N 1
ATOM 668 C CA . ASN A 1 86 ? 6.367 -11.442 0.745 1.00 92.19 86 ASN A CA 1
ATOM 669 C C . ASN A 1 86 ? 6.124 -11.033 -0.709 1.00 92.19 86 ASN A C 1
ATOM 671 O O . ASN A 1 86 ? 5.687 -11.871 -1.493 1.00 92.19 86 ASN A O 1
ATOM 675 N N . ALA A 1 87 ? 6.492 -9.813 -1.104 1.00 89.44 87 ALA A N 1
ATOM 676 C CA . ALA A 1 87 ? 6.354 -9.35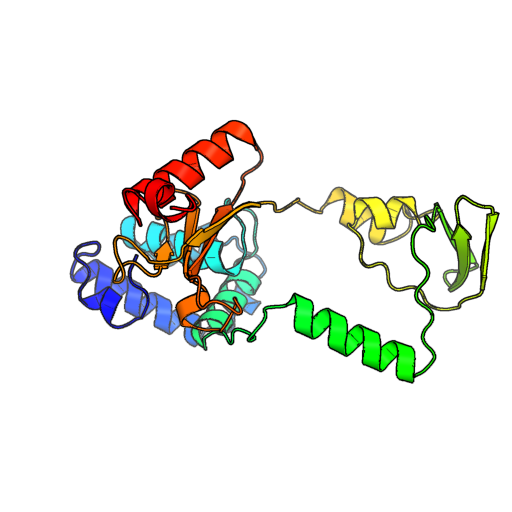3 -2.486 1.00 89.44 87 ALA A CA 1
ATOM 677 C C . ALA A 1 87 ? 7.159 -10.207 -3.486 1.00 89.44 87 ALA A C 1
ATOM 679 O O . ALA A 1 87 ? 6.708 -10.453 -4.604 1.00 89.44 87 ALA A O 1
ATOM 680 N N . LEU A 1 88 ? 8.319 -10.735 -3.077 1.00 87.00 88 LEU A N 1
ATOM 681 C CA . LEU A 1 88 ? 9.130 -11.642 -3.901 1.00 87.00 88 LEU A CA 1
ATOM 682 C C . LEU A 1 88 ? 8.467 -13.005 -4.167 1.00 87.00 88 LEU A C 1
ATOM 684 O O . LEU A 1 88 ? 8.921 -13.726 -5.056 1.00 87.00 88 LEU A O 1
ATOM 688 N N . LYS A 1 89 ? 7.410 -13.370 -3.430 1.00 88.00 89 LYS A N 1
ATOM 689 C CA . LYS A 1 89 ? 6.592 -14.564 -3.714 1.00 88.00 89 LYS A CA 1
ATOM 690 C C . LYS A 1 89 ? 5.596 -14.326 -4.857 1.00 88.00 89 LYS A C 1
ATOM 692 O O . LYS A 1 89 ? 4.991 -15.285 -5.329 1.00 88.00 89 LYS A O 1
ATOM 697 N N . GLY A 1 90 ? 5.465 -13.083 -5.322 1.00 85.31 90 GLY A N 1
ATOM 698 C CA . GLY A 1 90 ? 4.498 -12.666 -6.331 1.00 85.31 90 GLY A CA 1
ATOM 699 C C . GLY A 1 90 ? 3.211 -12.113 -5.721 1.00 85.31 90 GLY A C 1
ATOM 700 O O . GLY A 1 90 ? 3.009 -12.138 -4.509 1.00 85.31 90 GLY A O 1
ATOM 701 N N . ALA A 1 91 ? 2.343 -11.603 -6.591 1.00 85.50 91 ALA A N 1
ATOM 702 C CA . ALA A 1 91 ? 1.033 -11.068 -6.243 1.00 85.50 91 ALA A CA 1
ATOM 703 C C . ALA A 1 91 ? -0.042 -11.698 -7.134 1.00 85.50 91 ALA A C 1
ATOM 705 O O . ALA A 1 91 ? 0.208 -11.987 -8.306 1.00 85.50 91 ALA A O 1
ATOM 706 N N . LEU A 1 92 ? -1.230 -11.895 -6.566 1.00 88.88 92 LEU A N 1
ATOM 707 C CA . LEU A 1 92 ? -2.428 -12.291 -7.295 1.00 88.88 92 LEU A CA 1
ATOM 708 C C . LEU A 1 92 ? -3.299 -11.056 -7.501 1.00 88.88 92 LEU A C 1
ATOM 710 O O . LEU A 1 92 ? -3.488 -10.271 -6.572 1.00 88.88 92 LEU A O 1
ATOM 714 N N . TYR A 1 93 ? -3.821 -10.904 -8.713 1.00 88.94 93 TYR A N 1
ATOM 715 C CA . TYR A 1 93 ? -4.761 -9.848 -9.061 1.00 88.94 93 TYR A CA 1
ATOM 716 C C . TYR A 1 93 ? -6.132 -10.470 -9.285 1.00 88.94 93 TYR A C 1
ATOM 718 O O 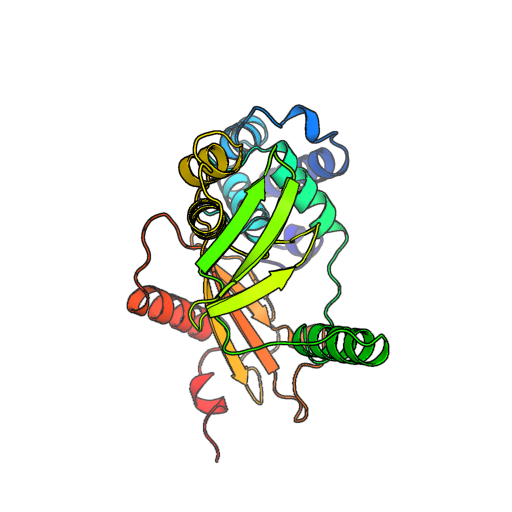. TYR A 1 93 ? -6.241 -11.539 -9.882 1.00 88.94 93 TYR A O 1
ATOM 726 N N . LEU A 1 94 ? -7.162 -9.821 -8.749 1.00 92.62 94 LEU A N 1
ATOM 727 C CA . LEU A 1 94 ? -8.535 -10.288 -8.857 1.00 92.62 94 LEU A CA 1
ATOM 728 C C . LEU A 1 94 ? -9.154 -9.754 -10.147 1.00 92.62 94 LEU A C 1
ATOM 730 O O . LEU A 1 94 ? -9.131 -8.544 -10.387 1.00 92.62 94 LEU A O 1
ATOM 734 N N . ASP A 1 95 ? -9.742 -10.644 -10.941 1.00 93.38 95 ASP A N 1
ATOM 735 C CA . ASP A 1 95 ? -10.597 -10.238 -12.054 1.00 93.38 95 ASP A CA 1
ATOM 736 C C . ASP A 1 95 ? -11.763 -9.397 -11.527 1.00 93.38 95 ASP A C 1
ATOM 738 O O . ASP A 1 95 ? -12.383 -9.732 -10.516 1.00 93.38 95 ASP A O 1
ATOM 742 N N . ARG A 1 96 ? -12.058 -8.302 -12.228 1.00 91.69 96 ARG A N 1
ATOM 743 C CA . ARG A 1 96 ? -13.005 -7.239 -11.852 1.00 91.69 96 ARG A CA 1
ATOM 744 C C . ARG A 1 96 ? -12.567 -6.402 -10.642 1.00 91.69 96 ARG A C 1
ATOM 746 O O . ARG A 1 96 ? -13.315 -5.555 -10.161 1.00 91.69 96 ARG A O 1
ATOM 753 N N . GLY A 1 97 ? -11.320 -6.572 -10.199 1.00 90.88 97 GLY A N 1
ATOM 754 C CA . GLY A 1 97 ? -10.686 -5.746 -9.179 1.00 90.88 97 GLY A CA 1
ATOM 755 C C . GLY A 1 97 ? -11.241 -5.956 -7.769 1.00 90.88 97 GLY A C 1
ATOM 756 O O . GLY A 1 97 ? -12.125 -6.770 -7.518 1.00 90.88 97 GLY A O 1
ATOM 757 N N . TRP A 1 98 ? -10.705 -5.199 -6.810 1.00 91.44 98 TRP A N 1
ATOM 758 C CA . TRP A 1 98 ? -11.049 -5.336 -5.389 1.00 91.44 98 TRP A CA 1
ATOM 759 C C . TRP A 1 98 ? -12.513 -5.019 -5.066 1.00 91.44 98 TRP A C 1
ATOM 761 O O . TRP A 1 98 ? -13.034 -5.545 -4.086 1.00 91.44 98 TRP A O 1
ATOM 771 N N . GLY A 1 99 ? -13.184 -4.204 -5.888 1.00 92.19 99 GLY A N 1
ATOM 772 C CA . GLY A 1 99 ? -14.604 -3.884 -5.716 1.00 92.19 99 GLY A CA 1
ATOM 773 C C . GLY A 1 99 ? -15.497 -5.127 -5.728 1.00 92.19 99 GLY A C 1
ATOM 774 O O . GLY A 1 99 ? -16.407 -5.224 -4.908 1.00 92.19 99 GLY A O 1
ATOM 775 N N . GLU A 1 100 ? -15.177 -6.119 -6.564 1.00 93.06 100 GLU A N 1
ATOM 776 C CA . GLU A 1 100 ? -15.914 -7.387 -6.617 1.00 93.06 100 GLU A CA 1
ATOM 777 C C . GLU A 1 100 ? -15.810 -8.158 -5.294 1.00 93.06 100 GLU A C 1
ATOM 779 O O . GLU A 1 100 ? -16.808 -8.657 -4.780 1.00 93.06 100 GLU A O 1
ATOM 784 N N . LEU A 1 101 ? -14.615 -8.211 -4.691 1.00 95.06 101 LEU A N 1
ATOM 785 C CA . LEU A 1 101 ? -14.432 -8.854 -3.388 1.00 95.06 101 LEU A CA 1
ATOM 786 C C . LEU A 1 101 ? -15.275 -8.170 -2.306 1.00 95.06 101 LEU A C 1
ATOM 788 O O . LEU A 1 101 ? -15.885 -8.852 -1.483 1.00 95.06 101 LEU A O 1
ATOM 792 N N . ILE A 1 102 ? -15.306 -6.835 -2.301 1.00 95.50 102 ILE A N 1
ATOM 793 C CA . ILE A 1 102 ? -16.104 -6.069 -1.339 1.00 95.50 102 ILE A CA 1
ATOM 794 C C . ILE A 1 102 ? -17.595 -6.360 -1.519 1.00 95.50 102 ILE A C 1
ATOM 796 O O . ILE A 1 102 ? -18.286 -6.600 -0.527 1.00 95.50 102 ILE A O 1
ATOM 800 N N . GLU A 1 103 ? -18.084 -6.399 -2.757 1.00 95.38 103 GLU A N 1
ATOM 801 C CA . GLU A 1 103 ? -19.493 -6.676 -3.029 1.00 95.38 103 GLU A CA 1
ATOM 802 C C . GLU A 1 103 ? -19.885 -8.111 -2.641 1.00 95.38 103 GLU A C 1
ATOM 804 O O . GLU A 1 103 ? -20.923 -8.321 -2.011 1.00 95.38 103 GLU A O 1
ATOM 809 N N . GLU A 1 104 ? -19.036 -9.104 -2.912 1.00 96.38 104 GLU A N 1
ATOM 810 C CA . GLU A 1 104 ? -19.292 -10.490 -2.501 1.00 96.38 104 GLU A CA 1
ATOM 811 C C . GLU A 1 104 ? -19.249 -10.669 -0.974 1.00 96.38 104 GLU A C 1
ATOM 813 O O . GLU A 1 104 ? -20.094 -11.366 -0.398 1.00 96.38 104 GLU A O 1
ATOM 818 N N . LEU A 1 105 ? -18.329 -9.989 -0.279 1.00 96.94 105 LEU A N 1
ATOM 819 C CA . LEU A 1 105 ? -18.312 -9.961 1.187 1.00 96.94 105 LEU A CA 1
ATOM 820 C C . LEU A 1 105 ? -19.575 -9.305 1.753 1.00 96.94 105 LEU A C 1
ATOM 822 O O . LEU A 1 105 ? -20.163 -9.825 2.705 1.00 96.94 105 LEU A O 1
ATOM 826 N N . ARG A 1 106 ? -20.020 -8.199 1.150 1.00 97.00 106 ARG A N 1
ATOM 827 C CA . ARG A 1 106 ? -21.246 -7.492 1.532 1.00 97.00 106 ARG A CA 1
ATOM 828 C C . ARG A 1 106 ? -22.479 -8.376 1.348 1.00 97.00 106 ARG A C 1
ATOM 830 O O . ARG A 1 106 ? -23.248 -8.524 2.297 1.00 97.00 106 ARG A O 1
ATOM 837 N N . LYS A 1 107 ? -22.634 -9.029 0.191 1.00 97.56 107 LYS A N 1
ATOM 838 C CA . LYS A 1 107 ? -23.725 -9.989 -0.071 1.00 97.56 107 LYS A CA 1
ATOM 839 C C . LYS A 1 107 ? -23.740 -11.117 0.954 1.00 97.56 107 LYS A C 1
ATOM 841 O O . LYS A 1 107 ? -24.792 -11.420 1.519 1.00 97.56 107 LYS A O 1
ATOM 846 N N . LYS A 1 108 ? -22.576 -11.709 1.242 1.00 98.38 108 LYS A N 1
ATOM 847 C CA . LYS A 1 108 ? -22.454 -12.780 2.239 1.00 98.38 108 LYS A CA 1
ATOM 848 C C . LYS A 1 108 ? -22.844 -12.305 3.638 1.00 98.38 108 LYS A C 1
ATOM 850 O O . LYS A 1 108 ? -23.572 -13.010 4.330 1.00 98.38 108 LYS A O 1
ATOM 855 N N . ALA A 1 109 ? -22.405 -11.116 4.042 1.00 98.12 109 ALA A N 1
ATOM 856 C CA . ALA A 1 109 ? -22.774 -10.522 5.323 1.00 98.12 109 ALA A CA 1
ATOM 857 C C . ALA A 1 109 ? -24.287 -10.248 5.412 1.00 98.12 109 ALA A C 1
ATOM 859 O O . ALA A 1 109 ? -24.916 -10.627 6.399 1.00 98.12 109 ALA A O 1
ATOM 860 N N . SER A 1 110 ? -24.898 -9.682 4.365 1.00 97.69 110 SER A N 1
ATOM 861 C CA . SER A 1 110 ? -26.354 -9.490 4.305 1.00 97.69 110 SER A CA 1
ATOM 862 C C . SER A 1 110 ? -27.121 -10.811 4.376 1.00 97.69 110 SER A C 1
ATOM 864 O O . SER A 1 110 ? -28.115 -10.894 5.092 1.00 97.69 110 SER A O 1
ATOM 866 N N . GLY A 1 111 ? -26.637 -11.867 3.711 1.00 98.06 111 GLY A N 1
ATOM 867 C CA . GLY A 1 111 ? -27.212 -13.214 3.806 1.00 98.06 111 GLY A CA 1
ATOM 868 C C . GLY A 1 111 ? -27.142 -13.824 5.213 1.00 98.06 111 GLY A C 1
ATOM 869 O O . GLY A 1 111 ? -27.931 -14.706 5.538 1.00 98.06 111 GLY A O 1
ATOM 870 N N . LEU A 1 112 ? -26.237 -13.325 6.060 1.00 98.31 112 LEU A N 1
ATOM 871 C CA . LEU A 1 112 ? -26.121 -13.676 7.479 1.00 98.31 112 LEU A CA 1
ATOM 872 C C . LEU A 1 112 ? -26.886 -12.710 8.405 1.00 98.31 112 LEU A C 1
ATOM 874 O O . LEU A 1 112 ? -26.774 -12.819 9.623 1.00 98.31 112 LEU A O 1
ATOM 878 N N . GLY A 1 113 ? -27.657 -11.768 7.852 1.00 97.94 113 GLY A N 1
ATOM 879 C CA . GLY A 1 113 ? -28.462 -10.813 8.618 1.00 97.94 113 GLY A CA 1
ATOM 880 C C . GLY A 1 113 ? -27.712 -9.565 9.091 1.00 97.94 113 GLY A C 1
ATOM 881 O O . GLY A 1 113 ? -28.257 -8.803 9.887 1.00 97.94 113 GLY A O 1
ATOM 882 N N . VAL A 1 114 ? -26.487 -9.320 8.611 1.00 97.62 114 VAL A N 1
ATOM 883 C CA . VAL A 1 114 ? -25.759 -8.078 8.913 1.00 97.62 114 VAL A CA 1
ATOM 884 C C . VAL A 1 114 ? -26.483 -6.890 8.283 1.00 97.62 114 VAL A C 1
ATOM 886 O O . VAL A 1 114 ? -26.784 -6.885 7.086 1.00 97.62 114 VAL A O 1
ATOM 889 N N . GLN A 1 115 ? -26.725 -5.860 9.091 1.00 95.75 115 GLN A N 1
ATOM 890 C CA . GLN A 1 115 ? -27.324 -4.609 8.645 1.00 95.75 115 GLN A CA 1
ATOM 891 C C . GLN A 1 115 ? -26.242 -3.596 8.275 1.00 95.75 115 GLN A C 1
ATOM 893 O O . GLN A 1 115 ? -25.321 -3.339 9.048 1.00 95.75 115 GLN A O 1
ATOM 898 N N . PHE A 1 116 ? -26.375 -3.003 7.089 1.00 95.50 116 PHE A N 1
ATOM 899 C CA . PHE A 1 116 ? -25.511 -1.923 6.622 1.00 95.50 116 PHE A CA 1
ATOM 900 C C . PHE A 1 116 ? -26.245 -0.597 6.776 1.00 95.50 116 PHE A C 1
ATOM 902 O O . PHE A 1 116 ? -27.238 -0.356 6.091 1.00 95.50 116 PHE A O 1
ATOM 909 N N . VAL A 1 117 ? -25.740 0.258 7.661 1.00 93.81 117 VAL A N 1
ATOM 910 C CA . VAL A 1 117 ? -26.294 1.590 7.907 1.00 93.81 117 VAL A CA 1
ATOM 911 C C . VAL A 1 117 ? -25.334 2.618 7.315 1.00 93.81 117 VAL A C 1
ATOM 913 O O . VAL A 1 117 ? -24.204 2.759 7.776 1.00 93.81 117 VAL A O 1
ATOM 916 N N . ALA A 1 118 ? -25.764 3.288 6.248 1.00 94.19 118 ALA A N 1
ATOM 917 C CA . ALA A 1 118 ? -25.008 4.339 5.568 1.00 94.19 118 ALA A CA 1
ATOM 918 C C . ALA A 1 118 ? -25.614 5.715 5.872 1.00 94.19 118 ALA A C 1
ATOM 920 O O . ALA A 1 118 ? -26.756 5.802 6.312 1.00 94.19 118 ALA A O 1
ATOM 921 N N . ASN A 1 119 ? -24.864 6.789 5.601 1.00 93.94 119 ASN A N 1
ATOM 922 C CA . ASN A 1 119 ? -25.262 8.172 5.911 1.00 93.94 119 ASN A CA 1
ATOM 923 C C . ASN A 1 119 ? -25.545 8.425 7.406 1.00 93.94 119 ASN A C 1
ATOM 925 O O . ASN A 1 119 ? -26.208 9.396 7.755 1.00 93.94 119 ASN A O 1
ATOM 929 N N . THR A 1 120 ? -25.010 7.580 8.288 1.00 95.44 120 THR A N 1
ATOM 930 C CA . THR A 1 120 ? -25.104 7.736 9.740 1.00 95.44 120 THR A CA 1
ATOM 931 C C . THR A 1 120 ? -23.714 8.002 10.289 1.00 95.44 120 THR A C 1
ATOM 933 O O . THR A 1 120 ? -22.852 7.123 10.310 1.00 95.44 120 THR A O 1
ATOM 936 N N . LYS A 1 121 ? -23.481 9.239 10.721 1.00 96.62 121 LYS A N 1
ATOM 937 C CA . LYS A 1 121 ? -22.204 9.650 11.294 1.00 96.62 121 LYS A CA 1
ATOM 938 C C . LYS A 1 121 ? -22.156 9.274 12.770 1.00 96.62 121 LYS A C 1
ATOM 940 O O . LYS A 1 121 ? -22.960 9.756 13.565 1.00 96.62 121 LYS A O 1
ATOM 945 N N . VAL A 1 122 ? -21.201 8.426 13.133 1.00 97.31 122 VAL A N 1
ATOM 946 C CA . VAL A 1 122 ? -20.869 8.140 14.533 1.00 97.31 122 VAL A CA 1
ATOM 947 C C . VAL A 1 122 ? -20.122 9.339 15.112 1.00 97.31 122 VAL A C 1
ATOM 949 O O . VAL A 1 122 ? -19.197 9.850 14.483 1.00 97.31 122 VAL A O 1
ATOM 952 N N . THR A 1 123 ? -20.529 9.792 16.293 1.00 97.44 123 THR A N 1
ATOM 953 C CA . THR A 1 123 ? -19.933 10.944 16.987 1.00 97.44 123 THR A CA 1
ATOM 954 C C . THR A 1 123 ? -19.214 10.547 18.265 1.00 97.44 123 THR A C 1
ATOM 956 O O . THR A 1 123 ? -18.299 11.253 18.679 1.00 97.44 123 THR A O 1
ATOM 959 N N . SER A 1 124 ? -19.592 9.431 18.896 1.00 97.56 124 SER A N 1
ATOM 960 C CA . SER A 1 124 ? -18.920 8.955 20.104 1.00 97.56 124 SER A CA 1
ATOM 961 C C . SER A 1 124 ? -19.157 7.465 20.371 1.00 97.56 124 SER A C 1
ATOM 963 O O . SER A 1 124 ? -20.160 6.892 19.942 1.00 97.56 124 SER A O 1
ATOM 965 N N . ILE A 1 125 ? -18.241 6.839 21.107 1.00 97.06 125 ILE A N 1
ATOM 966 C CA . ILE A 1 125 ? -18.351 5.478 21.637 1.00 97.06 125 ILE A CA 1
ATOM 967 C C . ILE A 1 125 ? -18.366 5.568 23.165 1.00 97.06 125 ILE A C 1
ATOM 969 O O . ILE A 1 125 ? -17.340 5.853 23.782 1.00 97.06 125 ILE A O 1
ATOM 973 N N . ASP A 1 126 ? -19.519 5.306 23.785 1.00 93.94 126 ASP A N 1
ATOM 974 C CA . ASP A 1 126 ? -19.641 5.267 25.244 1.00 93.94 126 ASP A CA 1
ATOM 975 C C . ASP A 1 126 ? -18.910 4.037 25.790 1.00 93.94 126 ASP A C 1
ATOM 977 O O . ASP A 1 126 ? -19.180 2.891 25.400 1.00 93.94 126 ASP A O 1
ATOM 981 N N . THR A 1 127 ? -17.999 4.286 26.727 1.00 91.12 127 THR A N 1
ATOM 982 C CA . THR A 1 127 ? -17.272 3.250 27.452 1.00 91.12 127 THR A CA 1
ATOM 983 C C . THR A 1 127 ? -17.458 3.450 28.949 1.00 91.12 127 THR A C 1
ATOM 985 O O . THR A 1 127 ? -17.365 4.559 29.473 1.00 91.12 127 THR A O 1
ATOM 988 N N . ARG A 1 128 ? -17.723 2.356 29.666 1.00 86.88 128 ARG A N 1
ATOM 989 C CA . ARG A 1 128 ? -17.878 2.353 31.126 1.00 86.88 128 ARG A CA 1
ATOM 990 C C . ARG A 1 128 ? -16.982 1.285 31.707 1.00 86.88 128 ARG A C 1
ATOM 992 O O . ARG A 1 128 ? -17.088 0.127 31.310 1.00 86.88 128 ARG A O 1
ATOM 999 N N . GLU A 1 129 ? -16.098 1.693 32.615 1.00 84.75 129 GLU A N 1
ATOM 1000 C CA . GLU A 1 129 ? -15.112 0.801 33.245 1.00 84.75 129 GLU A CA 1
ATOM 1001 C C . GLU A 1 129 ? -14.253 0.051 32.206 1.00 84.75 129 GLU A C 1
ATOM 1003 O O . GLU A 1 129 ? -13.923 -1.119 32.366 1.00 84.75 129 GLU A O 1
ATOM 1008 N N . GLY A 1 130 ? -13.918 0.722 31.096 1.00 83.19 130 GLY A N 1
ATOM 1009 C CA . GLY A 1 130 ? -13.123 0.147 30.004 1.00 83.19 130 GLY A CA 1
ATOM 1010 C C . GLY A 1 130 ? -13.894 -0.775 29.051 1.00 83.19 130 GLY A C 1
ATOM 1011 O O . GLY A 1 130 ? -13.293 -1.332 28.136 1.00 83.19 130 GLY A O 1
ATOM 1012 N N . VAL A 1 131 ? -15.211 -0.925 29.223 1.00 90.00 131 VAL A N 1
ATOM 1013 C CA . VAL A 1 131 ? -16.065 -1.759 28.365 1.00 90.00 131 VAL A CA 1
ATOM 1014 C C . VAL A 1 131 ? -16.945 -0.873 27.491 1.00 90.00 131 VAL A C 1
ATOM 1016 O O . VAL A 1 131 ? -17.608 0.032 28.002 1.00 90.00 131 VAL A O 1
ATOM 1019 N N . VAL A 1 132 ? -16.985 -1.145 26.183 1.00 94.88 132 VAL A N 1
ATOM 1020 C CA . VAL A 1 132 ? -17.916 -0.474 25.264 1.00 94.88 132 VAL A CA 1
ATOM 1021 C C . VAL A 1 132 ? -19.350 -0.806 25.662 1.00 94.88 132 VAL A C 1
ATOM 1023 O O . VAL A 1 132 ? -19.666 -1.952 25.983 1.00 94.88 132 VAL A O 1
ATOM 1026 N N . ARG A 1 133 ? -20.215 0.207 25.672 1.00 95.69 133 ARG A N 1
ATOM 1027 C CA . ARG A 1 133 ? -21.642 0.041 25.970 1.00 95.69 133 ARG A CA 1
ATOM 1028 C C . ARG A 1 133 ? -22.522 0.437 24.806 1.00 95.69 133 ARG A C 1
ATOM 1030 O O . ARG A 1 133 ? -23.523 -0.227 24.553 1.00 95.69 133 ARG A O 1
ATOM 1037 N N . GLN A 1 134 ? -22.166 1.521 24.127 1.00 96.88 134 GLN A N 1
ATOM 1038 C CA . GLN A 1 134 ? -23.044 2.124 23.143 1.00 96.88 134 GLN A CA 1
ATOM 1039 C C . GLN A 1 134 ? -22.255 2.932 22.117 1.00 96.88 134 GLN A C 1
ATOM 1041 O O . GLN A 1 134 ? -21.254 3.565 22.445 1.00 96.88 134 GLN A O 1
ATOM 1046 N N . VAL A 1 135 ? -22.740 2.946 20.881 1.00 97.50 135 VAL A N 1
ATOM 1047 C CA . VAL A 1 135 ? -22.312 3.879 19.838 1.00 97.50 135 VAL A CA 1
ATOM 1048 C C . VAL A 1 135 ? -23.364 4.977 19.715 1.00 97.50 135 VAL A C 1
ATOM 1050 O O . VAL A 1 135 ? -24.562 4.691 19.663 1.00 97.50 135 VAL A O 1
ATOM 1053 N N . LEU A 1 136 ? -22.907 6.225 19.688 1.00 97.69 136 LEU A N 1
ATOM 1054 C CA . LEU A 1 136 ? -23.728 7.424 19.578 1.00 97.69 136 LEU A CA 1
ATOM 1055 C C . LEU A 1 136 ? -23.555 8.029 18.185 1.00 97.69 136 LEU A C 1
ATOM 1057 O O . LEU A 1 136 ? -22.428 8.217 17.715 1.00 97.69 136 LEU A O 1
ATOM 1061 N N . CYS A 1 137 ? -24.670 8.340 17.535 1.00 97.50 137 CYS A N 1
ATOM 1062 C CA . CYS A 1 137 ? -24.703 8.942 16.207 1.00 97.50 137 CYS A CA 1
ATOM 1063 C C . CYS A 1 137 ? -25.159 10.407 16.263 1.00 97.50 137 CYS A C 1
ATOM 1065 O O . CYS A 1 137 ? -25.802 10.844 17.218 1.00 97.50 137 CYS A O 1
ATOM 1067 N N . GLU A 1 138 ? -24.819 11.178 15.228 1.00 97.00 138 GLU A N 1
ATOM 1068 C CA . GLU A 1 138 ? -25.126 12.614 15.127 1.00 97.00 138 GLU A CA 1
ATOM 1069 C C . GLU A 1 138 ? -26.635 12.911 15.129 1.00 97.00 138 GLU A C 1
ATOM 1071 O O . GLU A 1 138 ? -27.065 13.924 15.671 1.00 97.00 138 GLU A O 1
ATOM 1076 N N . ASP A 1 139 ? -27.444 11.999 14.591 1.00 95.06 139 ASP A N 1
ATOM 1077 C CA . ASP A 1 139 ? -28.910 12.081 14.548 1.00 95.06 139 ASP A CA 1
ATOM 1078 C C . ASP A 1 139 ? -29.595 11.690 15.875 1.00 95.06 139 ASP A C 1
ATOM 1080 O O . ASP A 1 139 ? -30.823 11.661 15.965 1.00 95.06 139 ASP A O 1
ATOM 1084 N N . GLY A 1 140 ? -28.811 11.382 16.913 1.00 95.06 140 GLY A N 1
ATOM 1085 C CA . GLY A 1 140 ? -29.297 10.917 18.209 1.00 95.06 140 GLY A CA 1
ATOM 1086 C C . GLY A 1 140 ? -29.542 9.408 18.288 1.00 95.06 140 GLY A C 1
ATOM 1087 O O . GLY A 1 140 ? -29.905 8.926 19.366 1.00 95.06 140 GLY A O 1
ATOM 1088 N N . THR A 1 141 ? -29.319 8.654 17.204 1.00 95.62 141 THR A N 1
ATOM 1089 C CA . THR A 1 141 ? -29.385 7.187 17.213 1.00 95.62 141 THR A CA 1
ATOM 1090 C C . THR A 1 141 ? -28.368 6.615 18.197 1.00 95.62 141 THR A C 1
ATOM 1092 O O . THR A 1 141 ? -27.236 7.093 18.325 1.00 95.62 141 THR A O 1
ATOM 1095 N N . LYS A 1 142 ? -28.793 5.568 18.908 1.00 96.75 142 LYS A N 1
ATOM 1096 C CA . LYS A 1 142 ? -28.004 4.861 19.912 1.00 96.75 142 LYS A CA 1
ATOM 1097 C C . LYS A 1 142 ? -27.985 3.377 19.591 1.00 96.75 142 LYS A C 1
ATOM 1099 O O . LYS A 1 142 ? -29.046 2.775 19.441 1.00 96.75 142 LYS A O 1
ATOM 1104 N N . ILE A 1 143 ? -26.793 2.798 19.499 1.00 96.31 143 ILE A N 1
ATOM 1105 C CA . ILE A 1 143 ? -26.613 1.380 19.171 1.00 96.31 143 ILE A CA 1
ATOM 1106 C C . ILE A 1 143 ? -25.911 0.698 20.338 1.00 96.31 143 ILE A C 1
ATOM 1108 O O . ILE A 1 143 ? -24.724 0.932 20.569 1.00 96.31 143 ILE A O 1
ATOM 1112 N N . ASP A 1 144 ? -26.637 -0.140 21.074 1.00 96.81 144 ASP A N 1
ATOM 1113 C CA . ASP A 1 144 ? -26.078 -0.904 22.189 1.00 96.81 144 ASP A CA 1
ATOM 1114 C C . ASP A 1 144 ? -25.182 -2.034 21.668 1.00 96.81 144 ASP A C 1
ATOM 1116 O O . ASP A 1 144 ? -25.593 -2.856 20.846 1.00 96.81 144 ASP A O 1
ATOM 1120 N N . THR A 1 145 ? -23.936 -2.074 22.137 1.00 96.06 145 THR A N 1
ATOM 1121 C CA . THR A 1 145 ? -22.956 -3.094 21.745 1.00 96.06 145 THR A CA 1
ATOM 1122 C C . THR A 1 145 ? -21.843 -3.213 22.780 1.00 96.06 145 THR A C 1
ATOM 1124 O O . THR A 1 145 ? -21.526 -2.262 23.488 1.00 96.06 145 THR A O 1
ATOM 1127 N N . LEU A 1 146 ? -21.221 -4.390 22.845 1.00 95.81 146 LEU A N 1
ATOM 1128 C CA . LEU A 1 146 ? -20.060 -4.665 23.699 1.00 95.81 146 LEU A CA 1
ATOM 1129 C C . LEU A 1 146 ? -18.729 -4.555 22.949 1.00 95.81 146 LEU A C 1
ATOM 1131 O O . LEU A 1 146 ? -17.667 -4.494 23.569 1.00 95.81 146 LEU A O 1
ATOM 1135 N N . HIS A 1 147 ? -18.777 -4.543 21.615 1.00 95.62 147 HIS A N 1
ATOM 1136 C CA . HIS A 1 147 ? -17.595 -4.569 20.765 1.00 95.62 147 HIS A CA 1
ATOM 1137 C C . HIS A 1 147 ? -17.771 -3.629 19.578 1.00 95.62 147 HIS A C 1
ATOM 1139 O O . HIS A 1 147 ? -18.815 -3.611 18.925 1.00 95.62 147 HIS A O 1
ATOM 1145 N N . VAL A 1 148 ? -16.720 -2.863 19.293 1.00 95.81 148 VAL A N 1
ATOM 1146 C CA . VAL A 1 148 ? -16.648 -1.950 18.153 1.00 95.81 148 VAL A CA 1
ATOM 1147 C C . VAL A 1 148 ? -15.306 -2.151 17.468 1.00 95.81 148 VAL A C 1
ATOM 1149 O O . VAL A 1 148 ? -14.267 -2.205 18.124 1.00 95.81 148 VAL A O 1
ATOM 1152 N N . ILE A 1 149 ? -15.340 -2.251 16.142 1.00 96.19 149 ILE A N 1
ATOM 1153 C CA . ILE A 1 149 ? -14.154 -2.205 15.292 1.00 96.19 149 ILE A CA 1
ATOM 1154 C C . ILE A 1 149 ? -14.186 -0.864 14.566 1.00 96.19 149 ILE A C 1
ATOM 1156 O O . ILE A 1 149 ? -15.121 -0.583 13.820 1.00 96.19 149 ILE A O 1
ATOM 1160 N N . LEU A 1 150 ? -13.164 -0.042 14.792 1.00 95.25 150 LEU A N 1
ATOM 1161 C CA . LEU A 1 150 ? -12.983 1.228 14.100 1.00 95.25 150 LEU A CA 1
ATOM 1162 C C . LEU A 1 150 ? -12.064 1.030 12.897 1.00 95.25 150 LEU A C 1
ATOM 1164 O O . LEU A 1 150 ? -10.859 0.855 13.050 1.00 95.25 150 LEU A O 1
ATOM 1168 N N . ALA A 1 151 ? -12.635 1.084 11.697 1.00 96.00 151 ALA A N 1
ATOM 1169 C CA . ALA A 1 151 ? -11.886 1.110 10.442 1.00 96.00 151 ALA A CA 1
ATOM 1170 C C . ALA A 1 151 ? -11.575 2.562 10.023 1.00 96.00 151 ALA A C 1
ATOM 1172 O O . ALA A 1 151 ? -11.900 2.985 8.917 1.00 96.00 151 ALA A O 1
ATOM 1173 N N . THR A 1 152 ? -11.008 3.349 10.942 1.00 95.25 152 THR A N 1
ATOM 1174 C CA . THR A 1 152 ? -10.705 4.781 10.760 1.00 95.25 152 THR A CA 1
ATOM 1175 C C . THR A 1 152 ? -9.229 5.067 11.032 1.00 95.25 152 THR A C 1
ATOM 1177 O O . THR A 1 152 ? -8.511 4.220 11.563 1.00 95.25 152 THR A O 1
ATOM 1180 N N . SER A 1 153 ? -8.763 6.280 10.718 1.00 94.69 153 SER A N 1
ATOM 1181 C CA . SER A 1 153 ? -7.418 6.712 11.115 1.00 94.69 153 SER A CA 1
ATOM 1182 C C . SER A 1 153 ? -7.283 6.798 12.648 1.00 94.69 153 SER A C 1
ATOM 1184 O O . SER A 1 153 ? -8.295 6.969 13.342 1.00 94.69 153 SER A O 1
ATOM 1186 N N . PRO A 1 154 ? -6.051 6.739 13.197 1.00 95.62 154 PRO A N 1
ATOM 1187 C CA . PRO A 1 154 ? -5.815 6.933 14.628 1.00 95.62 154 PRO A CA 1
ATOM 1188 C C . PRO A 1 154 ? -6.371 8.258 15.168 1.00 95.62 154 PRO A C 1
ATOM 1190 O O . PRO A 1 154 ? -6.884 8.286 16.283 1.00 95.62 154 PRO A O 1
ATOM 1193 N N . SER A 1 155 ? -6.333 9.335 14.370 1.00 95.31 155 SER A N 1
ATOM 1194 C CA . SER A 1 155 ? -6.895 10.636 14.764 1.00 95.31 155 SER A CA 1
ATOM 1195 C C . SER A 1 155 ? -8.407 10.567 14.960 1.00 95.31 155 SER A C 1
ATOM 1197 O O . SER A 1 155 ? -8.900 10.938 16.020 1.00 95.31 155 SER A O 1
ATOM 1199 N N . ILE A 1 156 ? -9.134 10.016 13.983 1.00 96.31 156 ILE A N 1
ATOM 1200 C CA . ILE A 1 156 ? -10.593 9.866 14.076 1.00 96.31 156 ILE A CA 1
ATOM 1201 C C . ILE A 1 156 ? -10.953 8.927 15.233 1.00 96.31 156 ILE A C 1
ATOM 1203 O O . ILE A 1 156 ? -11.853 9.219 16.013 1.00 96.31 156 ILE A O 1
ATOM 1207 N N . ALA A 1 157 ? -10.226 7.818 15.400 1.00 95.88 157 ALA A N 1
ATOM 1208 C CA . ALA A 1 157 ? -10.484 6.889 16.498 1.00 95.88 157 ALA A CA 1
ATOM 1209 C C . ALA A 1 157 ? -10.287 7.541 17.878 1.00 95.88 157 ALA A C 1
ATOM 1211 O O . ALA A 1 157 ? -11.065 7.283 18.795 1.00 95.88 157 ALA A O 1
ATOM 1212 N N . ASN A 1 158 ? -9.274 8.401 18.022 1.00 96.31 158 ASN A N 1
ATOM 1213 C CA . ASN A 1 158 ? -9.029 9.167 19.241 1.00 96.31 158 ASN A CA 1
ATOM 1214 C C . ASN A 1 158 ? -10.149 10.181 19.534 1.00 96.31 158 ASN A C 1
ATOM 1216 O O . ASN A 1 158 ? -10.493 10.364 20.695 1.00 96.31 158 ASN A O 1
ATOM 1220 N N . GLU A 1 159 ? -10.738 10.799 18.507 1.00 96.56 159 GLU A N 1
ATOM 1221 C CA . GLU A 1 159 ? -11.859 11.741 18.659 1.00 96.56 159 GLU A CA 1
ATOM 1222 C C . GLU A 1 159 ? -13.172 11.048 19.048 1.00 96.56 159 GLU A C 1
ATOM 1224 O O . GLU A 1 159 ? -13.951 11.588 19.831 1.00 96.56 159 GLU A O 1
ATOM 1229 N N . LEU A 1 160 ? -13.415 9.839 18.531 1.00 96.94 160 LEU A N 1
ATOM 1230 C CA . LEU A 1 160 ? -14.648 9.092 18.796 1.00 96.94 160 LEU A CA 1
ATOM 1231 C C . LEU A 1 160 ? -14.713 8.497 20.209 1.00 96.94 160 LEU A C 1
ATOM 1233 O O . LEU A 1 160 ? -15.805 8.184 20.684 1.00 96.94 160 LEU A O 1
ATOM 1237 N N . VAL A 1 161 ? -13.579 8.305 20.885 1.00 94.44 161 VAL A N 1
ATOM 1238 C CA . VAL A 1 161 ? -13.524 7.635 22.192 1.00 94.44 161 VAL A CA 1
ATOM 1239 C C . VAL A 1 161 ? -13.302 8.667 23.306 1.00 94.44 161 VAL A C 1
ATOM 1241 O O . VAL A 1 161 ? -12.231 9.268 23.383 1.00 94.44 161 VAL A O 1
ATOM 1244 N N . PRO A 1 162 ? -14.271 8.877 24.216 1.00 91.75 162 PRO A N 1
ATOM 1245 C CA . PRO A 1 162 ? -14.081 9.745 25.372 1.00 91.75 162 PRO A CA 1
ATOM 1246 C C . PRO A 1 162 ? -12.905 9.290 26.239 1.00 91.75 162 PRO A C 1
ATOM 1248 O O . PRO A 1 162 ? -12.707 8.096 26.462 1.00 91.75 162 PRO A O 1
ATOM 1251 N N . PHE A 1 163 ? -12.152 10.255 26.766 1.00 91.25 163 PHE A N 1
ATOM 1252 C CA . PHE A 1 163 ? -10.956 10.018 27.582 1.00 91.25 163 PHE A CA 1
ATOM 1253 C C . PHE A 1 163 ? -9.848 9.220 26.869 1.00 91.25 163 PHE A C 1
ATOM 1255 O O . PHE A 1 163 ? -9.049 8.532 27.517 1.00 91.25 163 PHE A O 1
ATOM 1262 N N . ALA A 1 164 ? -9.790 9.279 25.532 1.00 92.50 164 ALA A N 1
ATOM 1263 C CA . ALA A 1 164 ? -8.798 8.553 24.746 1.00 92.50 164 ALA A CA 1
ATOM 1264 C C . ALA A 1 164 ? -7.346 8.922 25.098 1.00 92.50 164 ALA A C 1
ATOM 1266 O O . ALA A 1 164 ? -6.461 8.097 24.857 1.00 92.50 164 ALA A O 1
ATOM 1267 N N . GLU A 1 165 ? -7.091 10.085 25.714 1.00 92.94 165 GLU A N 1
ATOM 1268 C CA . GLU A 1 165 ? -5.786 10.479 26.270 1.00 92.94 165 GLU A CA 1
ATOM 1269 C C . GLU A 1 165 ? -5.241 9.495 27.314 1.00 92.94 165 GLU A C 1
ATOM 1271 O O . GLU A 1 165 ? -4.032 9.413 27.516 1.00 92.94 165 GLU A O 1
ATOM 1276 N N . LYS A 1 166 ? -6.117 8.702 27.942 1.00 91.06 166 LYS A N 1
ATOM 1277 C CA . LYS A 1 166 ? -5.755 7.658 28.915 1.00 91.06 166 LYS A CA 1
ATOM 1278 C C . LYS A 1 166 ? -5.561 6.281 28.277 1.00 91.06 166 LYS A C 1
ATOM 1280 O O . LYS A 1 166 ? -5.424 5.287 28.987 1.00 91.06 166 LYS A O 1
ATOM 1285 N N . THR A 1 167 ? -5.585 6.200 26.949 1.00 90.69 167 THR A N 1
ATOM 1286 C CA . THR A 1 167 ? -5.514 4.948 26.187 1.00 90.69 167 THR A CA 1
ATOM 1287 C C . THR A 1 167 ? -4.397 5.003 25.146 1.00 90.69 167 THR A C 1
ATOM 1289 O O . THR A 1 167 ? -3.880 6.071 24.815 1.00 90.69 167 THR A O 1
ATOM 1292 N N . SER A 1 168 ? -4.068 3.855 24.550 1.00 93.44 168 SER A N 1
ATOM 1293 C CA . SER A 1 168 ? -3.106 3.792 23.443 1.00 93.44 168 SER A CA 1
ATOM 1294 C C . SER A 1 168 ? -3.552 4.558 22.193 1.00 93.44 168 SER A C 1
ATOM 1296 O O . SER A 1 168 ? -2.697 4.905 21.385 1.00 93.44 168 SER A O 1
ATOM 1298 N N . LEU A 1 169 ? -4.848 4.875 22.037 1.00 94.06 169 LEU A N 1
ATOM 1299 C CA . LEU A 1 169 ? -5.349 5.640 20.888 1.00 94.06 169 LEU A CA 1
ATOM 1300 C C . LEU A 1 169 ? -4.696 7.020 20.796 1.00 94.06 169 LEU A C 1
ATOM 1302 O O . LEU A 1 169 ? -4.387 7.477 19.698 1.00 94.06 169 LEU A O 1
ATOM 1306 N N . HIS A 1 170 ? -4.461 7.678 21.935 1.00 96.00 170 HIS A N 1
ATOM 1307 C CA . HIS A 1 170 ? -3.783 8.970 21.944 1.00 96.00 170 HIS A CA 1
ATOM 1308 C C . HIS A 1 170 ? -2.319 8.842 21.540 1.00 96.00 170 HIS A C 1
ATOM 1310 O O . HIS A 1 170 ? -1.865 9.567 20.662 1.00 96.00 170 HIS A O 1
ATOM 1316 N N . THR A 1 171 ? -1.603 7.853 22.079 1.00 96.62 171 THR A N 1
ATOM 1317 C CA . THR A 1 171 ? -0.226 7.570 21.655 1.00 96.62 171 THR A CA 1
ATOM 1318 C C . THR A 1 171 ? -0.144 7.286 20.155 1.00 96.62 171 THR A C 1
ATOM 1320 O O . THR A 1 171 ? 0.741 7.811 19.487 1.00 96.62 171 THR A O 1
ATOM 1323 N N . TRP A 1 172 ? -1.075 6.502 19.603 1.00 95.81 172 TRP A N 1
ATOM 1324 C CA . TRP A 1 172 ? -1.110 6.217 18.168 1.00 95.81 172 TRP A CA 1
ATOM 1325 C C . TRP A 1 172 ? -1.419 7.454 17.333 1.00 95.81 172 TRP A C 1
ATOM 1327 O O . TRP A 1 172 ? -0.803 7.619 16.290 1.00 95.81 172 TRP A O 1
ATOM 1337 N N . LYS A 1 173 ? -2.320 8.336 17.779 1.00 96.62 173 LYS A N 1
ATOM 1338 C CA . LYS A 1 173 ? -2.569 9.620 17.112 1.00 96.62 173 LYS A CA 1
ATOM 1339 C C . LYS A 1 173 ? -1.305 10.481 17.054 1.00 96.62 173 LYS A C 1
ATOM 1341 O O . LYS A 1 173 ? -0.980 10.976 15.984 1.00 96.62 173 LYS A O 1
ATOM 1346 N N . GLU A 1 174 ? -0.596 10.631 18.173 1.00 96.56 174 GLU A N 1
ATOM 1347 C CA . GLU A 1 174 ? 0.597 11.490 18.257 1.00 96.56 174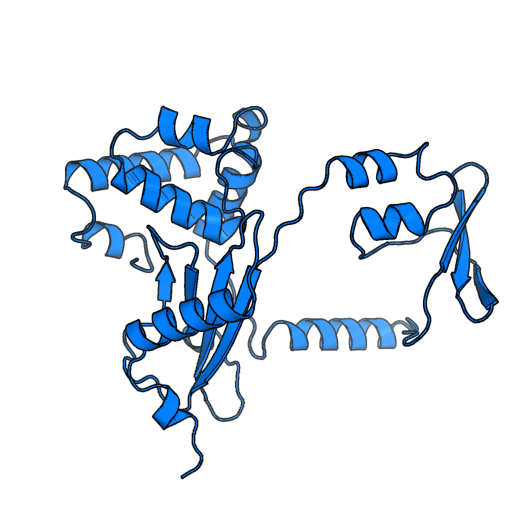 GLU A CA 1
ATOM 1348 C C . GLU A 1 174 ? 1.800 10.928 17.484 1.00 96.56 174 GLU A C 1
ATOM 1350 O O . GLU A 1 174 ? 2.646 11.681 17.007 1.00 96.56 174 GLU A O 1
ATOM 1355 N N . GLN A 1 175 ? 1.903 9.600 17.370 1.00 93.94 175 GLN A N 1
ATOM 1356 C CA . GLN A 1 175 ? 3.044 8.932 16.735 1.00 93.94 175 GLN A CA 1
ATOM 1357 C C . GLN A 1 175 ? 2.795 8.521 15.281 1.00 93.94 175 GLN A C 1
ATOM 1359 O O . GLN A 1 175 ? 3.754 8.205 14.573 1.00 93.94 175 GLN A O 1
ATOM 1364 N N . ALA A 1 176 ? 1.539 8.471 14.832 1.00 93.44 176 ALA A N 1
ATOM 1365 C CA . ALA A 1 176 ? 1.221 8.076 13.469 1.00 93.44 176 ALA A CA 1
ATOM 1366 C C . ALA A 1 176 ? 1.759 9.105 12.473 1.00 93.44 176 ALA A C 1
ATOM 1368 O O . ALA A 1 176 ? 1.498 10.301 12.569 1.00 93.44 176 ALA A O 1
ATOM 1369 N N . ILE A 1 177 ? 2.479 8.602 11.477 1.00 91.06 177 ILE A N 1
ATOM 1370 C CA . ILE A 1 177 ? 2.913 9.381 10.325 1.00 91.06 177 ILE A CA 1
ATOM 1371 C C . ILE A 1 177 ? 2.024 8.967 9.164 1.00 91.06 177 ILE A C 1
ATOM 1373 O O . ILE A 1 177 ? 1.943 7.783 8.832 1.00 91.06 177 ILE A O 1
ATOM 1377 N N . GLU A 1 178 ? 1.340 9.939 8.572 1.00 90.19 178 GLU A N 1
ATOM 1378 C CA . GLU A 1 178 ? 0.505 9.689 7.407 1.00 90.19 178 GLU A CA 1
ATOM 1379 C C . GLU A 1 178 ? 1.371 9.288 6.207 1.00 90.19 178 GLU A C 1
ATOM 1381 O O . GLU A 1 178 ? 2.427 9.871 5.951 1.00 90.19 178 GLU A O 1
ATOM 1386 N N . VAL A 1 179 ? 0.922 8.265 5.482 1.00 91.81 179 VAL A N 1
ATOM 1387 C CA . VAL A 1 179 ? 1.539 7.805 4.238 1.00 91.81 179 VAL A CA 1
ATOM 1388 C C . VAL A 1 179 ? 0.482 7.908 3.156 1.00 91.81 179 VAL A C 1
ATOM 1390 O O . VAL A 1 179 ? -0.505 7.172 3.173 1.00 91.81 179 VAL A O 1
ATOM 1393 N N . THR A 1 180 ? 0.696 8.826 2.224 1.00 93.06 180 THR A N 1
ATOM 1394 C CA . THR A 1 180 ? -0.235 9.116 1.137 1.00 93.06 180 THR A CA 1
ATOM 1395 C C . THR A 1 180 ? 0.419 8.880 -0.222 1.00 93.06 180 THR A C 1
ATOM 1397 O O . THR A 1 180 ? 1.643 8.777 -0.365 1.00 93.06 180 THR A O 1
ATOM 1400 N N . ALA A 1 181 ? -0.416 8.764 -1.248 1.00 95.50 181 ALA A N 1
ATOM 1401 C CA . ALA A 1 181 ? 0.025 8.685 -2.627 1.00 95.50 181 ALA A CA 1
ATOM 1402 C C . ALA A 1 181 ? -0.970 9.409 -3.534 1.00 95.50 181 ALA A C 1
ATOM 1404 O O . ALA A 1 181 ? -2.176 9.375 -3.290 1.00 95.50 181 ALA A O 1
ATOM 1405 N N . ALA A 1 182 ? -0.457 10.023 -4.597 1.00 96.50 182 ALA A N 1
ATOM 1406 C CA . ALA A 1 182 ? -1.276 10.485 -5.706 1.00 96.50 182 ALA A CA 1
ATOM 1407 C C . ALA A 1 182 ? -1.377 9.362 -6.741 1.00 96.50 182 ALA A C 1
ATOM 1409 O O . ALA A 1 182 ? -0.360 8.781 -7.130 1.00 96.50 182 ALA A O 1
ATOM 1410 N N . CYS A 1 183 ? -2.594 9.061 -7.181 1.00 96.94 183 CYS A N 1
ATOM 1411 C CA . CYS A 1 183 ? -2.857 7.993 -8.134 1.00 96.94 183 CYS A CA 1
ATOM 1412 C C . CYS A 1 183 ? -3.497 8.557 -9.403 1.00 96.94 183 CYS A C 1
ATOM 1414 O O . CYS A 1 183 ? -4.398 9.390 -9.324 1.00 96.94 183 CYS A O 1
ATOM 1416 N N . LEU A 1 184 ? -3.039 8.078 -10.558 1.00 97.62 184 LEU A N 1
ATOM 1417 C CA . LEU A 1 184 ? -3.645 8.342 -11.859 1.00 97.62 184 LEU A CA 1
ATOM 1418 C C . LEU A 1 184 ? -4.015 7.005 -12.497 1.00 97.62 184 LEU A C 1
ATOM 1420 O O . LEU A 1 184 ? -3.132 6.213 -12.828 1.00 97.62 184 LEU A O 1
ATOM 1424 N N . ASP A 1 185 ? -5.312 6.781 -12.678 1.00 95.88 185 ASP A N 1
ATOM 1425 C CA . ASP A 1 185 ? -5.861 5.597 -13.331 1.00 95.88 185 ASP A CA 1
ATOM 1426 C C . ASP A 1 185 ? -6.393 5.967 -14.718 1.00 95.88 185 ASP A C 1
ATOM 1428 O O . ASP A 1 185 ? -7.197 6.890 -14.864 1.00 95.88 185 ASP A O 1
ATOM 1432 N N . VAL A 1 186 ? -5.946 5.248 -15.749 1.00 96.00 186 VAL A N 1
ATOM 1433 C CA . VAL A 1 186 ? -6.324 5.495 -17.145 1.00 96.00 186 VAL A CA 1
ATOM 1434 C C . VAL A 1 186 ? -6.707 4.183 -17.817 1.00 96.00 186 VAL A C 1
ATOM 1436 O O . VAL A 1 186 ? -5.935 3.224 -17.834 1.00 96.00 186 VAL A O 1
ATOM 1439 N N . ALA A 1 187 ? -7.896 4.159 -18.419 1.00 95.31 187 ALA A N 1
ATOM 1440 C CA . ALA A 1 187 ? -8.349 3.069 -19.271 1.00 95.31 187 ALA A CA 1
ATOM 1441 C C . ALA A 1 187 ? -8.101 3.418 -20.745 1.00 95.31 187 ALA A C 1
ATOM 1443 O O . ALA A 1 187 ? -8.620 4.412 -21.252 1.00 95.31 187 ALA A O 1
ATOM 1444 N N . LEU A 1 188 ? -7.317 2.594 -21.442 1.00 95.12 188 LEU A N 1
ATOM 1445 C CA . LEU A 1 188 ? -7.005 2.768 -22.863 1.00 95.12 188 LEU A CA 1
ATOM 1446 C C . LEU A 1 188 ? -7.532 1.587 -23.672 1.00 95.12 188 LEU A C 1
ATOM 1448 O O . LEU A 1 188 ? -7.267 0.437 -23.333 1.00 95.12 188 LEU A O 1
ATOM 1452 N N . LYS A 1 189 ? -8.184 1.843 -24.810 1.00 93.50 189 LYS A N 1
ATOM 1453 C CA . LYS A 1 189 ? -8.592 0.767 -25.737 1.00 93.50 189 LYS A CA 1
ATOM 1454 C C . LYS A 1 189 ? -7.395 -0.043 -26.231 1.00 93.50 189 LYS A C 1
ATOM 1456 O O . LYS A 1 189 ? -7.476 -1.257 -26.405 1.00 93.50 189 LYS A O 1
ATOM 1461 N N . ARG A 1 190 ? -6.265 0.631 -26.449 1.00 92.00 190 ARG A N 1
ATOM 1462 C CA . ARG A 1 190 ? -5.003 0.019 -26.851 1.00 92.00 190 ARG A CA 1
ATOM 1463 C C . ARG A 1 190 ? -3.831 0.768 -26.232 1.00 92.00 190 ARG A C 1
ATOM 1465 O O . ARG A 1 190 ? -3.851 1.983 -26.109 1.00 92.00 190 ARG A O 1
ATOM 1472 N N . LEU A 1 191 ? -2.773 0.030 -25.903 1.00 94.94 191 LEU A N 1
ATOM 1473 C CA . LEU A 1 191 ? -1.494 0.609 -25.493 1.00 94.94 191 LEU A CA 1
ATOM 1474 C C . LEU A 1 191 ? -0.683 1.057 -26.721 1.00 94.94 191 LEU A C 1
ATOM 1476 O O . LEU A 1 191 ? -0.349 0.196 -27.550 1.00 94.94 191 LEU A O 1
ATOM 1480 N N . PRO A 1 192 ? -0.280 2.338 -26.823 1.00 95.44 192 PRO A N 1
ATOM 1481 C CA . PRO A 1 192 ? 0.669 2.797 -27.841 1.00 95.44 192 PRO A CA 1
ATOM 1482 C C . PRO A 1 192 ? 1.986 2.001 -27.854 1.00 95.44 192 PRO A C 1
ATOM 1484 O O . PRO A 1 192 ? 2.549 1.695 -28.910 1.00 95.44 192 PRO A O 1
ATOM 1487 N N . LYS A 1 193 ? 2.479 1.611 -26.672 1.00 95.81 193 LYS A N 1
ATOM 1488 C CA . LYS A 1 193 ? 3.684 0.797 -26.466 1.00 95.81 193 LYS A CA 1
ATOM 1489 C C . LYS A 1 193 ? 3.325 -0.475 -25.681 1.00 95.81 193 LYS A C 1
ATOM 1491 O O . LYS A 1 193 ? 3.577 -0.561 -24.479 1.00 95.81 193 LYS A O 1
ATOM 1496 N N . PRO A 1 194 ? 2.834 -1.537 -26.346 1.00 93.19 194 PRO A N 1
ATOM 1497 C CA . PRO A 1 194 ? 2.310 -2.732 -25.674 1.00 93.19 194 PRO A CA 1
ATOM 1498 C C . PRO A 1 194 ? 3.373 -3.580 -24.958 1.00 93.19 194 PRO A C 1
ATOM 1500 O O . PRO A 1 194 ? 3.033 -4.490 -24.213 1.00 93.19 194 PRO A O 1
ATOM 1503 N N . LYS A 1 195 ? 4.668 -3.319 -25.161 1.00 91.56 195 LYS A N 1
ATOM 1504 C CA . LYS A 1 195 ? 5.742 -3.986 -24.402 1.00 91.56 195 LYS A CA 1
ATOM 1505 C C . LYS A 1 195 ? 6.070 -3.274 -23.082 1.00 91.56 195 LYS A C 1
ATOM 1507 O O . LYS A 1 195 ? 6.751 -3.850 -22.241 1.00 91.56 195 LYS A O 1
ATOM 1512 N N . GLN A 1 196 ? 5.602 -2.039 -22.896 1.00 92.19 196 GLN A N 1
ATOM 1513 C CA . GLN A 1 196 ? 5.874 -1.223 -21.713 1.00 92.19 196 GLN A CA 1
ATOM 1514 C C . GLN A 1 196 ? 4.732 -1.370 -20.708 1.00 92.19 196 GLN A C 1
ATOM 1516 O O . GLN A 1 196 ? 3.781 -0.601 -20.685 1.00 92.19 196 GLN A O 1
ATOM 1521 N N . GLN A 1 197 ? 4.811 -2.432 -19.915 1.00 92.75 197 GLN A N 1
ATOM 1522 C CA . GLN A 1 197 ? 3.713 -2.875 -19.052 1.00 92.75 197 GLN A CA 1
ATOM 1523 C C . GLN A 1 197 ? 3.883 -2.454 -17.589 1.00 92.75 197 GLN A C 1
ATOM 1525 O O . GLN A 1 197 ? 2.941 -2.539 -16.809 1.00 92.75 197 GLN A O 1
ATOM 1530 N N . PHE A 1 198 ? 5.097 -2.073 -17.191 1.00 91.56 198 PHE A N 1
ATOM 1531 C CA . PHE A 1 198 ? 5.441 -1.846 -15.794 1.00 91.56 198 PHE A CA 1
ATOM 1532 C C . PHE A 1 198 ? 6.757 -1.075 -15.665 1.00 91.56 198 PHE A C 1
ATOM 1534 O O . PHE A 1 198 ? 7.693 -1.340 -16.427 1.00 91.56 198 PHE A O 1
ATOM 1541 N N . ALA A 1 199 ? 6.861 -0.175 -14.688 1.00 91.75 199 ALA A N 1
ATOM 1542 C CA . ALA A 1 199 ? 8.111 0.497 -14.356 1.00 91.75 199 ALA A CA 1
ATOM 1543 C C . ALA A 1 199 ? 8.149 0.999 -12.906 1.00 91.75 199 ALA A C 1
ATOM 1545 O O . ALA A 1 199 ? 7.204 1.614 -12.431 1.00 91.75 199 ALA A O 1
ATOM 1546 N N . TYR A 1 200 ? 9.297 0.818 -12.248 1.00 90.69 200 TYR A N 1
ATOM 1547 C CA . TYR A 1 200 ? 9.693 1.619 -11.085 1.00 90.69 200 TYR A CA 1
ATOM 1548 C C . TYR A 1 200 ? 10.484 2.851 -11.534 1.00 90.69 200 TYR A C 1
ATOM 1550 O O . TYR A 1 200 ? 11.416 2.704 -12.340 1.00 90.69 200 TYR A O 1
ATOM 1558 N N . GLY A 1 201 ? 10.149 4.014 -10.974 1.00 91.75 201 GLY A N 1
ATOM 1559 C CA . GLY A 1 201 ? 11.018 5.186 -10.922 1.00 91.75 201 GLY A CA 1
ATOM 1560 C C . GLY A 1 201 ? 12.124 4.976 -9.886 1.00 91.75 201 GLY A C 1
ATOM 1561 O O . GLY A 1 201 ? 11.862 4.494 -8.782 1.00 91.75 201 GLY A O 1
ATOM 1562 N N . ILE A 1 202 ? 13.367 5.283 -10.259 1.00 90.19 202 ILE A N 1
ATOM 1563 C CA . ILE A 1 202 ? 14.536 5.134 -9.374 1.00 90.19 202 ILE A CA 1
ATOM 1564 C C . ILE A 1 202 ? 14.791 6.458 -8.653 1.00 90.19 202 ILE A C 1
ATOM 1566 O O . ILE A 1 202 ? 14.819 6.520 -7.429 1.00 90.19 202 ILE A O 1
ATOM 1570 N N . ASP A 1 203 ? 14.941 7.509 -9.447 1.00 87.00 203 ASP A N 1
ATOM 1571 C CA . ASP A 1 203 ? 15.105 8.909 -9.070 1.00 87.00 203 ASP A CA 1
ATOM 1572 C C . ASP A 1 203 ? 13.769 9.600 -8.764 1.00 87.00 203 ASP A C 1
ATOM 1574 O O . ASP A 1 203 ? 13.719 10.523 -7.957 1.00 87.00 203 ASP A O 1
ATOM 1578 N N . GLN A 1 204 ? 12.677 9.112 -9.351 1.00 89.62 204 GLN A N 1
ATOM 1579 C CA . GLN A 1 204 ? 11.320 9.591 -9.087 1.00 89.62 204 GLN A CA 1
ATOM 1580 C C . GLN A 1 204 ? 10.558 8.651 -8.154 1.00 89.62 204 GLN A C 1
ATOM 1582 O O . GLN A 1 204 ? 10.761 7.433 -8.179 1.00 89.62 204 GLN A O 1
ATOM 1587 N N . THR A 1 205 ? 9.632 9.193 -7.358 1.00 93.69 205 THR A N 1
ATOM 1588 C CA . THR A 1 205 ? 8.762 8.430 -6.449 1.00 93.69 205 THR A CA 1
ATOM 1589 C C . THR A 1 205 ? 7.536 7.833 -7.131 1.00 93.69 205 THR A C 1
ATOM 1591 O O . THR A 1 205 ? 6.473 7.771 -6.529 1.00 93.69 205 THR A O 1
ATOM 1594 N N . VAL A 1 206 ? 7.679 7.351 -8.369 1.00 95.69 206 VAL A N 1
ATOM 1595 C CA . VAL A 1 206 ? 6.553 6.864 -9.180 1.00 95.69 206 VAL A CA 1
ATOM 1596 C C . VAL A 1 206 ? 6.656 5.363 -9.465 1.00 95.69 206 VAL A C 1
ATOM 1598 O O . VAL A 1 206 ? 7.734 4.828 -9.740 1.00 95.69 206 VAL A O 1
ATOM 1601 N N . LEU A 1 207 ? 5.515 4.683 -9.420 1.00 95.44 207 LEU A N 1
ATOM 1602 C CA . LEU A 1 207 ? 5.285 3.338 -9.935 1.00 95.44 207 LEU A CA 1
ATOM 1603 C C . LEU A 1 207 ? 4.286 3.420 -11.093 1.00 95.44 207 LEU A C 1
ATOM 1605 O O . LEU A 1 207 ? 3.233 4.022 -10.942 1.00 95.44 207 LEU A O 1
ATOM 1609 N N . PHE A 1 208 ? 4.586 2.768 -12.213 1.00 96.50 208 PHE A N 1
ATOM 1610 C CA . PHE A 1 208 ? 3.669 2.568 -13.338 1.00 96.50 208 PHE A CA 1
ATOM 1611 C C . PHE A 1 208 ? 3.356 1.077 -13.474 1.00 96.50 208 PHE A C 1
ATOM 1613 O O . PHE A 1 208 ? 4.277 0.251 -13.499 1.00 96.50 208 PHE A O 1
ATOM 1620 N N . SER A 1 209 ? 2.082 0.720 -13.630 1.00 94.75 209 SER A N 1
ATOM 1621 C CA . SER A 1 209 ? 1.660 -0.660 -13.873 1.00 94.75 209 SER A CA 1
ATOM 1622 C C . SER A 1 209 ? 0.408 -0.720 -14.743 1.00 94.75 209 SER A C 1
ATOM 1624 O O . SER A 1 209 ? -0.610 -0.129 -14.406 1.00 94.75 209 SER A O 1
ATOM 1626 N N . ASN A 1 210 ? 0.447 -1.504 -15.822 1.00 95.50 210 ASN A N 1
ATOM 1627 C CA . ASN A 1 210 ? -0.774 -1.995 -16.458 1.00 95.50 210 ASN A CA 1
ATOM 1628 C C . ASN A 1 210 ? -1.262 -3.225 -15.689 1.00 95.50 210 ASN A C 1
ATOM 1630 O O . ASN A 1 210 ? -0.619 -4.280 -15.730 1.00 95.50 210 ASN A O 1
ATOM 1634 N N . TYR A 1 211 ? -2.391 -3.105 -14.998 1.00 92.00 211 TYR A N 1
ATOM 1635 C CA . TYR A 1 211 ? -2.967 -4.217 -14.249 1.00 92.00 211 TYR A CA 1
ATOM 1636 C C . TYR A 1 211 ? -3.770 -5.173 -15.137 1.00 92.00 211 TYR A C 1
ATOM 1638 O O . TYR A 1 211 ? -3.829 -6.364 -14.825 1.00 92.00 211 TYR A O 1
ATOM 1646 N N . SER A 1 212 ? -4.246 -4.720 -16.306 1.00 94.06 212 SER A N 1
ATOM 1647 C CA . SER A 1 212 ? -4.940 -5.583 -17.276 1.00 94.06 212 SER A CA 1
ATOM 1648 C C . SER A 1 212 ? -4.064 -6.691 -17.869 1.00 94.06 212 SER A C 1
ATOM 1650 O O . SER A 1 212 ? -4.566 -7.620 -18.494 1.00 94.06 212 SER A O 1
ATOM 1652 N N . ARG A 1 213 ? -2.742 -6.644 -17.656 1.00 91.25 213 ARG A N 1
ATOM 1653 C CA . ARG A 1 213 ? -1.838 -7.752 -18.009 1.00 91.25 213 ARG A CA 1
ATOM 1654 C C . ARG A 1 213 ? -2.005 -8.983 -17.109 1.00 91.25 213 ARG A C 1
ATOM 1656 O O . ARG A 1 213 ? -1.502 -10.047 -17.458 1.00 91.25 213 ARG A O 1
ATOM 1663 N N . ALA A 1 214 ? -2.578 -8.801 -15.919 1.00 89.38 214 ALA A N 1
ATOM 1664 C CA . ALA A 1 214 ? -2.617 -9.798 -14.852 1.00 89.38 214 ALA A CA 1
ATOM 1665 C C . ALA A 1 214 ? -4.037 -10.114 -14.360 1.00 89.38 214 ALA A C 1
ATOM 1667 O O . ALA A 1 214 ? -4.214 -11.143 -13.718 1.00 89.38 214 ALA A O 1
ATOM 1668 N N . ALA A 1 215 ? -5.016 -9.257 -14.652 1.00 92.88 215 ALA A N 1
ATOM 1669 C CA . ALA A 1 215 ? -6.425 -9.469 -14.339 1.00 92.88 215 ALA A CA 1
ATOM 1670 C C . ALA A 1 215 ? -7.317 -8.844 -15.416 1.00 92.88 215 ALA A C 1
ATOM 1672 O O . ALA A 1 215 ? -6.934 -7.861 -16.050 1.00 92.88 215 ALA A O 1
ATOM 1673 N N . ASN A 1 216 ? -8.520 -9.378 -15.600 1.00 93.25 216 ASN A N 1
ATOM 1674 C CA . ASN A 1 216 ? -9.532 -8.748 -16.433 1.00 93.25 216 ASN A CA 1
ATOM 1675 C C . ASN A 1 216 ? -10.231 -7.628 -15.649 1.00 93.25 216 ASN A C 1
ATOM 1677 O O . ASN A 1 216 ? -10.955 -7.912 -14.701 1.00 93.25 216 ASN A O 1
ATOM 1681 N N . LEU A 1 217 ? -10.005 -6.366 -16.014 1.00 93.38 217 LEU A N 1
ATOM 1682 C CA . LEU A 1 217 ? -10.493 -5.196 -15.266 1.00 93.38 217 LEU A CA 1
ATOM 1683 C C . LEU A 1 217 ? -11.536 -4.365 -16.026 1.00 93.38 217 LEU A C 1
ATOM 1685 O O . LEU A 1 217 ? -11.955 -3.320 -15.536 1.00 93.38 217 LEU A O 1
ATOM 1689 N N . SER A 1 218 ? -11.938 -4.806 -17.215 1.00 92.38 218 SER A N 1
ATOM 1690 C CA . SER A 1 218 ? -12.891 -4.109 -18.076 1.00 92.38 218 SER A CA 1
ATOM 1691 C C . SER A 1 218 ? -13.722 -5.113 -18.870 1.00 92.38 218 SER A C 1
ATOM 1693 O O . SER A 1 218 ? -13.234 -6.167 -19.275 1.00 92.38 218 SER A O 1
ATOM 1695 N N . ASP A 1 219 ? -14.985 -4.782 -19.124 1.00 90.19 219 ASP A N 1
ATOM 1696 C CA . ASP A 1 219 ? -15.872 -5.663 -19.893 1.00 90.19 219 ASP A CA 1
ATOM 1697 C C . ASP A 1 219 ? -15.618 -5.570 -21.407 1.00 90.19 219 ASP A C 1
ATOM 1699 O O . ASP A 1 219 ? -15.890 -6.511 -22.152 1.00 90.19 219 ASP A O 1
ATOM 1703 N N . ASP A 1 220 ? -15.072 -4.444 -21.871 1.00 91.81 220 ASP A N 1
ATOM 1704 C CA . ASP A 1 220 ? -14.784 -4.160 -23.281 1.00 91.81 220 ASP A CA 1
ATOM 1705 C C . ASP A 1 220 ? -13.329 -4.466 -23.689 1.00 91.81 220 ASP A C 1
ATOM 1707 O O . ASP A 1 220 ? -12.939 -4.243 -24.838 1.00 91.81 220 ASP A O 1
ATOM 1711 N N . GLY A 1 221 ? -12.522 -4.988 -22.759 1.00 90.56 221 GLY A N 1
ATOM 1712 C CA . GLY A 1 221 ? -11.114 -5.319 -22.977 1.00 90.56 221 GLY A CA 1
ATOM 1713 C C . GLY A 1 221 ? -10.152 -4.125 -22.908 1.00 90.56 221 GLY A C 1
ATOM 1714 O O . GLY A 1 221 ? -8.956 -4.297 -23.190 1.00 90.56 221 GLY A O 1
ATOM 1715 N N . ALA A 1 222 ? -10.625 -2.933 -22.518 1.00 94.69 222 ALA A N 1
ATOM 1716 C CA . ALA A 1 222 ? -9.763 -1.789 -22.240 1.00 94.69 222 ALA A CA 1
ATOM 1717 C C . ALA A 1 222 ? -8.652 -2.135 -21.228 1.00 94.69 222 ALA A C 1
ATOM 1719 O O . ALA A 1 222 ? -8.835 -2.882 -20.264 1.00 94.69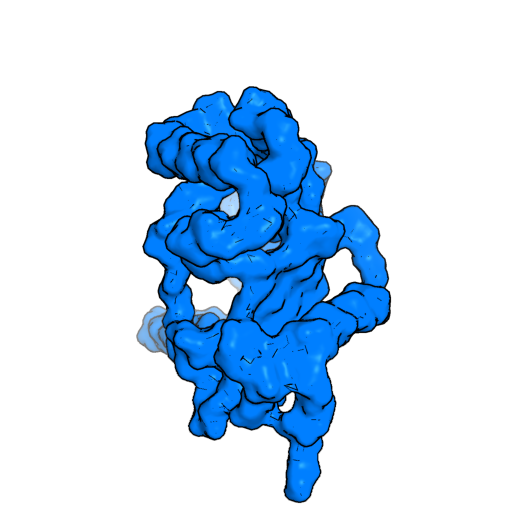 222 ALA A O 1
ATOM 1720 N N . GLN A 1 223 ? -7.473 -1.572 -21.457 1.00 95.19 223 GLN A N 1
ATOM 1721 C CA . GLN A 1 223 ? -6.285 -1.748 -20.636 1.00 95.19 223 GLN A CA 1
ATOM 1722 C C . GLN A 1 223 ? -6.279 -0.708 -19.516 1.00 95.19 223 GLN A C 1
ATOM 1724 O O . GLN A 1 223 ? -6.218 0.488 -19.794 1.00 95.19 223 GLN A O 1
ATOM 1729 N N . VAL A 1 224 ? -6.329 -1.166 -18.268 1.00 95.50 224 VAL A N 1
ATOM 1730 C CA . VAL A 1 224 ? -6.337 -0.333 -17.065 1.00 95.50 224 VAL A CA 1
ATOM 1731 C C . VAL A 1 224 ? -4.909 -0.168 -16.560 1.00 95.50 224 VAL A C 1
ATOM 1733 O O . VAL A 1 224 ? -4.284 -1.099 -16.037 1.00 95.50 224 VAL A O 1
ATOM 1736 N N . ILE A 1 225 ? -4.401 1.044 -16.737 1.00 96.56 225 ILE A N 1
ATOM 1737 C CA . ILE A 1 225 ? -3.100 1.487 -16.257 1.00 96.56 225 ILE A CA 1
ATOM 1738 C C . ILE A 1 225 ? -3.311 2.289 -14.982 1.00 96.56 225 ILE A C 1
ATOM 1740 O O . ILE A 1 225 ? -4.150 3.183 -14.957 1.00 96.56 225 ILE A O 1
ATOM 1744 N N . SER A 1 226 ? -2.476 2.033 -13.984 1.00 96.56 226 SER A N 1
ATOM 1745 C CA . SER A 1 226 ? -2.379 2.870 -12.796 1.00 96.56 226 SER A CA 1
ATOM 1746 C C . SER A 1 226 ? -0.957 3.367 -12.617 1.00 96.56 226 SER A C 1
ATOM 1748 O O . SER A 1 226 ? 0.020 2.618 -12.762 1.00 96.56 226 SER A O 1
ATOM 1750 N N . LEU A 1 227 ? -0.851 4.636 -12.255 1.00 97.50 227 LEU A N 1
ATOM 1751 C CA . LEU A 1 227 ? 0.372 5.247 -11.784 1.00 97.50 227 LEU A CA 1
ATOM 1752 C C . LEU A 1 227 ? 0.188 5.673 -10.335 1.00 97.50 227 LEU A C 1
ATOM 1754 O O . LEU A 1 227 ? -0.851 6.214 -9.974 1.00 97.50 227 LEU A O 1
ATOM 1758 N N . ILE A 1 228 ? 1.209 5.439 -9.521 1.00 97.06 228 ILE A N 1
ATOM 1759 C CA . ILE A 1 228 ? 1.230 5.803 -8.107 1.00 97.06 228 ILE A CA 1
ATOM 1760 C C . ILE A 1 228 ? 2.466 6.661 -7.875 1.00 97.06 228 ILE A C 1
ATOM 1762 O O . ILE A 1 228 ? 3.582 6.168 -8.032 1.00 97.06 228 ILE A O 1
ATOM 1766 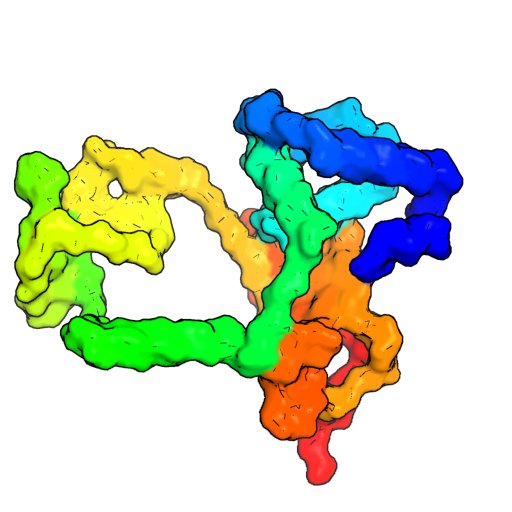N N . LYS A 1 229 ? 2.279 7.919 -7.474 1.00 96.44 229 LYS A N 1
ATOM 1767 C CA . LYS A 1 229 ? 3.332 8.771 -6.922 1.00 96.44 229 LYS A CA 1
ATOM 1768 C C . LYS A 1 229 ? 3.256 8.697 -5.405 1.00 96.44 229 LYS A C 1
ATOM 1770 O O . LYS A 1 229 ? 2.314 9.204 -4.801 1.00 96.44 229 LYS A O 1
ATOM 1775 N N . TYR A 1 230 ? 4.253 8.079 -4.785 1.00 95.00 230 TYR A N 1
ATOM 1776 C CA . TYR A 1 230 ? 4.392 8.071 -3.332 1.00 95.00 230 TYR A CA 1
ATOM 1777 C C . TYR A 1 230 ? 4.724 9.491 -2.866 1.00 95.00 230 TYR A C 1
ATOM 1779 O O . TYR A 1 230 ? 5.698 10.087 -3.346 1.00 95.00 230 TYR A O 1
ATOM 1787 N N . GLN A 1 231 ? 3.906 10.036 -1.966 1.00 92.75 231 GLN A N 1
ATOM 1788 C CA . GLN A 1 231 ? 4.059 11.404 -1.485 1.00 92.75 231 GLN A CA 1
ATOM 1789 C C . GLN A 1 231 ? 5.014 11.450 -0.286 1.00 92.75 231 GLN A C 1
ATOM 1791 O O . GLN A 1 231 ? 5.128 10.509 0.503 1.00 92.75 231 GLN A O 1
ATOM 1796 N N . GLY A 1 232 ? 5.768 12.546 -0.202 1.00 85.75 232 GLY A N 1
ATOM 1797 C CA . GLY A 1 232 ? 6.561 12.881 0.975 1.00 85.75 232 GLY A CA 1
ATOM 1798 C C . GLY A 1 232 ? 5.717 13.649 1.992 1.00 85.75 232 GLY A C 1
ATOM 1799 O O . GLY A 1 232 ? 4.501 13.519 2.034 1.00 85.75 232 GLY A O 1
ATOM 1800 N N . LYS A 1 233 ? 6.365 14.502 2.792 1.00 78.50 233 LYS A N 1
ATOM 1801 C CA . LYS A 1 233 ? 5.657 15.410 3.714 1.00 78.50 233 LYS A CA 1
ATOM 1802 C C . LYS A 1 233 ? 4.835 16.479 2.994 1.00 78.50 233 LYS A C 1
ATOM 1804 O O . LYS A 1 233 ? 3.898 17.019 3.565 1.00 78.50 233 LYS A O 1
ATOM 1809 N N . GLU A 1 234 ? 5.227 16.807 1.772 1.00 80.00 234 GLU A N 1
ATOM 1810 C CA . GLU A 1 234 ? 4.578 17.814 0.947 1.00 80.00 234 GLU A CA 1
ATOM 1811 C C . GLU A 1 234 ? 3.807 17.115 -0.171 1.00 80.00 234 GLU A C 1
ATOM 1813 O O . GLU A 1 234 ? 4.302 16.159 -0.779 1.00 80.00 234 GLU A O 1
ATOM 1818 N N . SER A 1 235 ? 2.595 17.599 -0.432 1.00 83.44 235 SER A N 1
ATOM 1819 C CA . SER A 1 235 ? 1.781 17.195 -1.573 1.00 83.44 235 SER A CA 1
ATOM 1820 C C . SER A 1 235 ? 1.282 18.434 -2.303 1.00 83.44 235 SER A C 1
ATOM 1822 O O . SER A 1 235 ? 0.935 19.447 -1.692 1.00 83.44 235 SER A O 1
ATOM 1824 N N . ALA A 1 236 ? 1.269 18.355 -3.628 1.00 92.12 236 ALA A N 1
ATOM 1825 C CA . ALA A 1 236 ? 0.808 19.427 -4.494 1.00 92.12 236 ALA A CA 1
ATOM 1826 C C . ALA A 1 236 ? -0.029 18.782 -5.602 1.00 92.12 236 ALA A C 1
ATOM 1828 O O . ALA A 1 236 ? 0.524 18.436 -6.643 1.00 92.12 236 ALA A O 1
ATOM 1829 N N . PRO A 1 237 ? -1.351 18.600 -5.408 1.00 93.38 237 PRO A N 1
ATOM 1830 C CA . PRO A 1 237 ? -2.165 17.734 -6.264 1.00 93.38 237 PRO A CA 1
ATOM 1831 C C . PRO A 1 237 ? -2.062 18.027 -7.766 1.00 93.38 237 PRO A C 1
ATOM 1833 O O . PRO A 1 237 ? -2.000 17.105 -8.572 1.00 93.38 237 PRO A O 1
ATOM 1836 N N . LEU A 1 238 ? -1.993 19.307 -8.150 1.00 95.31 238 LEU A N 1
ATOM 1837 C CA . LEU A 1 238 ? -1.836 19.704 -9.554 1.00 95.31 238 LEU A CA 1
ATOM 1838 C C . LEU A 1 238 ? -0.461 19.329 -10.120 1.00 95.31 238 LEU A C 1
ATOM 1840 O O . LEU A 1 238 ? -0.369 18.889 -11.261 1.00 95.31 238 LEU A O 1
ATOM 1844 N N . GLN A 1 239 ? 0.598 19.484 -9.328 1.00 94.88 239 GLN A N 1
ATOM 1845 C CA . GLN A 1 239 ? 1.951 19.104 -9.726 1.00 94.88 239 GLN A CA 1
ATOM 1846 C C . GLN A 1 239 ? 2.112 17.578 -9.742 1.00 94.88 239 GLN A C 1
ATOM 1848 O O . GLN A 1 239 ? 2.711 17.033 -10.662 1.00 94.88 239 GLN A O 1
ATOM 1853 N N . ASP A 1 240 ? 1.529 16.883 -8.763 1.00 95.75 240 ASP A N 1
ATOM 1854 C CA . ASP A 1 240 ? 1.491 15.423 -8.711 1.00 95.75 240 ASP A CA 1
ATOM 1855 C C . ASP A 1 240 ? 0.814 14.849 -9.959 1.00 95.75 240 ASP A C 1
ATOM 1857 O O . ASP A 1 240 ? 1.349 13.925 -10.570 1.00 95.75 240 ASP A O 1
ATOM 1861 N N . LEU A 1 241 ? -0.318 15.428 -10.377 1.00 96.69 241 LEU A N 1
ATOM 1862 C CA . LEU A 1 241 ? -0.999 15.042 -11.609 1.00 96.69 241 LEU A CA 1
ATOM 1863 C C . LEU A 1 241 ? -0.115 15.269 -12.842 1.00 96.69 241 LEU A C 1
ATOM 1865 O O . LEU A 1 241 ? 0.056 14.343 -13.628 1.00 96.69 241 LEU A O 1
ATOM 1869 N N . GLN A 1 242 ? 0.490 16.452 -12.983 1.00 96.25 242 GLN A N 1
ATOM 1870 C CA . GLN A 1 242 ? 1.374 16.761 -14.115 1.00 96.25 242 GLN A CA 1
ATOM 1871 C C . GLN A 1 242 ? 2.569 15.802 -14.205 1.00 96.25 242 GLN A C 1
ATOM 1873 O O . GLN A 1 242 ? 2.949 15.372 -15.294 1.00 96.25 242 GLN A O 1
ATOM 1878 N N . GLU A 1 243 ? 3.165 15.442 -13.069 1.00 95.44 243 GLU A N 1
ATOM 1879 C CA . GLU A 1 243 ? 4.252 14.464 -13.032 1.00 95.44 243 GLU A CA 1
ATOM 1880 C C . GLU A 1 243 ? 3.777 13.062 -13.435 1.00 95.44 243 GLU A C 1
ATOM 1882 O O . GLU A 1 243 ? 4.459 12.383 -14.204 1.00 95.44 243 GLU A O 1
ATOM 1887 N N . LEU A 1 244 ? 2.603 12.632 -12.960 1.00 97.50 244 LEU A N 1
ATOM 1888 C CA . LEU A 1 244 ? 2.010 11.347 -13.336 1.00 97.50 244 LEU A CA 1
ATOM 1889 C C . LEU A 1 244 ? 1.675 11.296 -14.835 1.00 97.50 244 LEU A C 1
ATOM 1891 O O . LEU A 1 244 ? 2.012 10.315 -15.498 1.00 97.50 244 LEU A O 1
ATOM 1895 N N . GLU A 1 245 ? 1.083 12.355 -15.389 1.00 97.44 245 GLU A N 1
ATOM 1896 C CA . GLU A 1 245 ? 0.822 12.483 -16.828 1.00 97.44 245 GLU A CA 1
ATOM 1897 C C . GLU A 1 245 ? 2.125 12.452 -17.637 1.00 97.44 245 GLU A C 1
ATOM 1899 O O . GLU A 1 245 ? 2.214 11.720 -18.622 1.00 97.44 245 GLU A O 1
ATOM 1904 N N . GLY A 1 246 ? 3.174 13.143 -17.178 1.00 96.56 246 GLY A N 1
ATOM 1905 C CA . GLY A 1 246 ? 4.490 13.118 -17.820 1.00 96.56 246 GLY A CA 1
ATOM 1906 C C . GLY A 1 246 ? 5.136 11.725 -17.833 1.00 96.56 246 GLY A C 1
ATOM 1907 O O . GLY A 1 246 ? 5.740 11.321 -18.832 1.00 96.56 246 GLY A O 1
ATOM 1908 N N . VAL A 1 247 ? 4.979 10.944 -16.757 1.00 96.56 247 VAL A N 1
ATOM 1909 C CA . VAL A 1 247 ? 5.416 9.537 -16.736 1.00 96.56 247 VAL A CA 1
ATOM 1910 C C . VAL A 1 247 ? 4.572 8.692 -17.691 1.00 96.56 247 VAL A C 1
ATOM 1912 O O . VAL A 1 247 ? 5.117 7.836 -18.393 1.00 96.56 247 VAL A O 1
ATOM 1915 N N . LEU A 1 248 ? 3.260 8.922 -17.760 1.00 96.81 248 LEU A N 1
ATOM 1916 C CA . LEU A 1 248 ? 2.389 8.210 -18.691 1.00 96.81 248 LEU A CA 1
ATOM 1917 C C . LEU A 1 248 ? 2.724 8.541 -20.155 1.00 96.81 248 LEU A C 1
ATOM 1919 O O . LEU A 1 248 ? 2.785 7.620 -20.966 1.00 96.81 248 LEU A O 1
ATOM 1923 N N . ASP A 1 249 ? 3.047 9.793 -20.484 1.00 96.81 249 ASP A N 1
ATOM 1924 C CA . ASP A 1 249 ? 3.528 10.202 -21.812 1.00 96.81 249 ASP A CA 1
ATOM 1925 C C . ASP A 1 249 ? 4.832 9.500 -22.200 1.00 96.81 249 ASP A C 1
ATOM 1927 O O . ASP A 1 249 ? 5.002 9.069 -23.344 1.00 96.81 249 ASP A O 1
ATOM 1931 N N . LEU A 1 250 ? 5.750 9.335 -21.244 1.00 95.25 250 LEU A N 1
ATOM 1932 C CA . LEU A 1 250 ? 6.992 8.600 -21.466 1.00 95.25 250 LEU A CA 1
ATOM 1933 C C . LEU A 1 250 ? 6.728 7.109 -21.738 1.00 95.25 250 LEU A C 1
ATOM 1935 O O . LEU A 1 250 ? 7.341 6.518 -22.633 1.00 95.25 250 LEU A O 1
ATOM 1939 N N . MET A 1 251 ? 5.829 6.502 -20.961 1.00 95.38 251 MET A N 1
ATOM 1940 C CA . MET A 1 251 ? 5.555 5.062 -21.001 1.00 95.38 251 MET A CA 1
ATOM 1941 C C . MET A 1 251 ? 4.611 4.656 -22.144 1.00 95.38 251 MET A C 1
ATOM 1943 O O . MET A 1 251 ? 4.721 3.564 -22.708 1.00 95.38 251 MET A O 1
ATOM 1947 N N . GLN A 1 252 ? 3.664 5.521 -22.491 1.00 96.62 252 GLN A N 1
ATOM 1948 C CA . GLN A 1 252 ? 2.608 5.299 -23.477 1.00 96.62 252 GLN A CA 1
ATOM 1949 C C . GLN A 1 252 ? 2.390 6.574 -24.315 1.00 96.62 252 GLN A C 1
ATOM 1951 O O . GLN A 1 252 ? 1.323 7.180 -24.260 1.00 96.62 252 GLN A O 1
ATOM 1956 N N . PRO A 1 253 ? 3.376 6.997 -25.127 1.00 95.56 253 PRO A N 1
ATOM 1957 C CA . PRO A 1 253 ? 3.294 8.245 -25.883 1.00 95.56 253 PRO A CA 1
ATOM 1958 C C . PRO A 1 253 ? 2.062 8.285 -26.792 1.00 95.56 253 PRO A C 1
ATOM 1960 O O . PRO A 1 253 ? 1.817 7.346 -27.554 1.00 95.56 253 PRO A O 1
ATOM 1963 N N . GLY A 1 254 ? 1.313 9.390 -26.729 1.00 92.75 254 GLY A N 1
ATOM 1964 C CA . GLY A 1 254 ? 0.084 9.584 -27.503 1.00 92.75 254 GLY A CA 1
ATOM 1965 C C . GLY A 1 254 ? -1.159 8.905 -26.916 1.00 92.75 254 GLY A C 1
ATOM 1966 O O . GLY A 1 254 ? -2.162 8.796 -27.619 1.00 92.75 254 GLY A O 1
ATOM 1967 N N . TRP A 1 255 ? -1.123 8.460 -25.655 1.00 94.00 255 TRP A N 1
ATOM 1968 C CA . TRP A 1 255 ? -2.256 7.819 -24.971 1.00 94.00 255 TRP A CA 1
ATOM 1969 C C . TRP A 1 255 ? -3.548 8.654 -24.985 1.00 94.00 255 TRP A C 1
ATOM 1971 O O . TRP A 1 255 ? -4.633 8.083 -25.080 1.00 94.00 255 TRP A O 1
ATOM 1981 N N . LEU A 1 256 ? -3.454 9.989 -24.986 1.00 88.12 256 LEU A N 1
ATOM 1982 C CA . LEU A 1 256 ? -4.611 10.891 -25.087 1.00 88.12 256 LEU A CA 1
ATOM 1983 C C . LEU A 1 256 ? -5.443 10.670 -26.365 1.00 88.12 256 LEU A C 1
ATOM 1985 O O . LEU A 1 256 ? -6.659 10.859 -26.356 1.00 88.12 256 LEU A O 1
ATOM 1989 N N . CYS A 1 257 ? -4.820 10.214 -27.456 1.00 83.44 257 CYS A N 1
ATOM 1990 C CA . CYS A 1 257 ? -5.512 9.927 -28.715 1.00 83.44 257 CYS A CA 1
ATOM 1991 C C . CYS A 1 257 ? -6.338 8.628 -28.670 1.00 83.44 257 CYS A C 1
ATOM 1993 O O . CYS A 1 257 ? -7.220 8.440 -29.505 1.00 83.44 257 CYS A O 1
ATOM 1995 N N . GLU A 1 258 ? -6.072 7.736 -27.710 1.00 72.69 258 GLU A N 1
ATOM 1996 C CA . GLU A 1 258 ? -6.775 6.454 -27.546 1.00 72.69 258 GLU A CA 1
ATOM 1997 C C . GLU A 1 258 ? -8.020 6.572 -26.641 1.00 72.69 258 GLU A C 1
ATOM 1999 O O . GLU A 1 258 ? -8.866 5.674 -26.638 1.00 72.69 258 GLU A O 1
ATOM 2004 N N . GLY A 1 259 ? -8.146 7.677 -25.893 1.00 57.97 259 GLY A N 1
ATOM 2005 C CA . GLY A 1 259 ? -9.275 7.970 -24.998 1.00 57.97 259 GLY A CA 1
ATOM 2006 C C . GLY A 1 259 ? -10.440 8.725 -25.651 1.00 57.97 259 GLY A C 1
ATOM 2007 O O . GLY A 1 259 ? -11.519 8.799 -25.067 1.00 57.97 259 GLY A O 1
ATOM 2008 N N . CYS A 1 260 ? -10.267 9.264 -26.863 1.00 40.84 260 CYS A N 1
ATOM 2009 C CA . CYS A 1 260 ? -11.361 9.922 -27.578 1.00 40.84 260 CYS A CA 1
ATOM 2010 C C . CYS A 1 260 ? -12.278 8.884 -28.254 1.00 40.84 260 CYS A C 1
ATOM 2012 O O . CYS A 1 260 ? -11.789 8.001 -28.970 1.00 40.84 260 CYS A O 1
ATOM 2014 N N . PRO A 1 261 ? -13.612 8.974 -28.091 1.00 44.88 261 PRO A N 1
ATOM 2015 C CA . PRO A 1 261 ? -14.514 8.292 -29.006 1.00 44.88 261 PRO A CA 1
ATOM 2016 C C . PRO A 1 261 ? -14.250 8.822 -30.424 1.00 44.88 261 PRO A C 1
ATOM 2018 O O . PRO A 1 261 ? -14.148 10.031 -30.625 1.00 44.88 261 PRO A O 1
ATOM 2021 N N . LYS A 1 262 ? -14.069 7.904 -31.380 1.00 45.06 262 LYS A N 1
ATOM 2022 C CA . LYS A 1 262 ? -14.109 8.240 -32.807 1.00 45.06 262 LYS A CA 1
ATOM 2023 C C . LYS A 1 262 ? -15.536 8.550 -33.221 1.00 45.06 262 LYS A C 1
ATOM 2025 O O . LYS A 1 262 ? -16.434 7.849 -32.701 1.00 45.06 262 LYS A O 1
#

Sequence (262 aa):
MPSDMKSLFTTPLLSGKGKMEFASCLMKVKKADTRQFDRISVREWVEGNMQDPMVRNIFYSLLRAVNYVVGPDLPAAGPALNQLQNALKGALYLDRGWGELIEELRKKASGLGVQFVANTKVTSIDTREGVVRQVLCEDGTKIDTLHVILATSPSIANELVPFAEKTSLHTWKEQAIEVTAACLDVALKRLPKPKQQFAYGIDQTVLFSNYSRAANLSDDGAQVISLIKYQGKESAPLQDLQELEGVLDLMQPGWLCEGCPK

pLDDT: mean 91.55, std 9.68, range [40.84, 98.38]

Secondary structure (DSSP, 8-state):
--SSHHHHHH-TTS-HHHHHHHHHHHHHHHH--GGGGTTSBHHHHHHHH---HHHHHHHHHHHHHHH--S-TTSSBHHHHHHHHHHHTT-----TTHHHHHHHHHHHHHHHTT-----S--EEEEEEETTEEEEEEETTS-EEE-S-----S-HHHHHHHSTTGGGSHHHHHHHH-----EEEEEEEESS-SSTT--EEE-SSSSEEEEEGGGTS---SS--EEEEEEEE--S---HHHHHHHHHHHHHHHSTTGGGGSS--

Foldseek 3Di:
DDDDLVVLVVDPLDDPVLNVLLVVVLVCLLPDQLVVQQPAFQCCVLVVRDDDPSSSLVVLLLLCVQPLANDRRPGGRSVSSVSSSVCNVPDAAEAQGPVVVVVVVVVVCVVVVDDDDPPWAFQAFDDDPNFTAWTATPVRDIDGDRDDDDPDQLVVVCRRYPPCVVDCSVVRVVPDDDKDKQKDKDWFPDFQAVVLAWDGDSPFQKTKHFCLVRYNNDPNSTTIIMMIRTDDPDDDNVVNVVVRVVVCCVRGNPRVVRPDDD